Protein AF-A0A7C4CSP2-F1 (afdb_monomer)

Secondary structure (DSSP, 8-state):
-PEEEEEEETT----HHHHHHHHHHHHTSTTEEEEEEEE--HHHHHHHHHTT---HHHHT--TTSEEEEEEE-TT--HHHHHHHHHHHHHSPSSTT----S-HHHHHHH-TT--EEEE-S-HHHHHHHHHHHHHTT-EEEE--S---HHHHHHHHHHHHHTT--EE-SS--EEEETTEEEES------S--

Sequence (191 aa):
MPRVINIVKKGLYRDSVYLLHIGEELRKVSGVIDAFIAMGTRLNKDLMLREGFLTSEGEDAGENDLIVALKLGDNADIDHISRLVEELLTQPGARGLEVYEDLDLALNINRDINLALVSIPGRYAREVVMKLLERGVHVHLFSDHVPIEDEVAMKRYAYEKGLLLMGPEAGTSIIGGVAIAFANAVRRGSV

Nearest PDB structures (foldseek):
  3dmy-assembly1_A  TM=9.535E-01  e=6.211E-07  Escherichia coli K-12
  3dmy-assembly1_B  TM=9.416E-01  e=8.474E-07  Escherichia coli K-12
  4pg8-assembly1_A  TM=7.356E-01  e=1.067E-01  Staphylococcus aureus M1064
  4pg7-assembly1_A  TM=7.517E-01  e=2.114E-01  Staphylococcus aureus M1064
  6tpi-assembly1_B  TM=4.578E-01  e=7.793E-01  Escherichia coli K-12

pLDDT: mean 92.07, std 8.65, range [44.16, 98.69]

Mean predicted aligned error: 9.83 Å

Structure (mmCIF, N/CA/C/O backbone):
data_AF-A0A7C4CSP2-F1
#
_entry.id   AF-A0A7C4CSP2-F1
#
loop_
_atom_site.group_PDB
_atom_site.id
_atom_site.type_symbol
_atom_site.label_atom_id
_atom_site.label_alt_id
_atom_site.label_comp_id
_atom_site.label_asym_id
_atom_site.label_entity_id
_atom_site.label_seq_id
_atom_site.pdbx_PDB_ins_code
_atom_site.Cartn_x
_atom_site.Cartn_y
_atom_site.Cartn_z
_atom_site.occupancy
_atom_site.B_iso_or_equiv
_atom_site.auth_seq_id
_atom_site.auth_comp_id
_atom_site.auth_asym_id
_atom_site.auth_atom_id
_atom_site.pdbx_PDB_model_num
ATOM 1 N N . MET A 1 1 ? 11.591 -10.227 -32.231 1.00 64.50 1 MET A N 1
ATOM 2 C CA . MET A 1 1 ? 11.905 -10.803 -30.892 1.00 64.50 1 MET A CA 1
ATOM 3 C C . MET A 1 1 ? 11.765 -9.650 -29.925 1.00 64.50 1 MET A C 1
ATOM 5 O O . MET A 1 1 ? 12.258 -8.587 -30.278 1.00 64.50 1 MET A O 1
ATOM 9 N N . PRO A 1 2 ? 11.109 -9.815 -28.765 1.00 82.31 2 PRO A N 1
ATOM 10 C CA . PRO A 1 2 ? 10.889 -8.691 -27.864 1.00 82.31 2 PRO A CA 1
ATOM 11 C C . PRO A 1 2 ? 12.227 -8.044 -27.495 1.00 82.31 2 PRO A C 1
ATOM 13 O O . PRO A 1 2 ? 13.165 -8.731 -27.087 1.00 82.31 2 PRO A O 1
ATOM 16 N N . ARG A 1 3 ? 12.327 -6.730 -27.694 1.00 93.12 3 ARG A N 1
ATOM 17 C CA . ARG A 1 3 ? 13.524 -5.953 -27.371 1.00 93.12 3 ARG A CA 1
ATOM 18 C C . ARG A 1 3 ? 13.513 -5.644 -25.881 1.00 93.12 3 ARG A C 1
ATOM 20 O O . ARG A 1 3 ? 12.509 -5.160 -25.372 1.00 93.12 3 ARG A O 1
ATOM 27 N N . VAL A 1 4 ? 14.622 -5.893 -25.195 1.00 96.06 4 VAL A N 1
ATOM 28 C CA . VAL A 1 4 ? 14.770 -5.592 -23.766 1.00 96.06 4 VAL A CA 1
ATOM 29 C C . VAL A 1 4 ? 15.598 -4.323 -23.603 1.00 96.06 4 VAL A C 1
ATOM 31 O O . VAL A 1 4 ? 16.616 -4.170 -24.278 1.00 96.06 4 VAL A O 1
ATOM 34 N N . ILE A 1 5 ? 15.161 -3.416 -22.729 1.00 96.19 5 ILE A N 1
ATOM 35 C CA . ILE A 1 5 ? 15.929 -2.229 -22.330 1.00 96.19 5 ILE A CA 1
ATOM 36 C C . ILE A 1 5 ? 15.932 -2.082 -20.809 1.00 96.19 5 ILE A C 1
ATOM 38 O O . ILE A 1 5 ? 14.951 -2.434 -20.150 1.00 96.19 5 ILE A O 1
ATOM 42 N N . ASN A 1 6 ? 17.014 -1.551 -20.239 1.00 97.44 6 ASN A N 1
ATOM 43 C CA . ASN A 1 6 ? 17.085 -1.158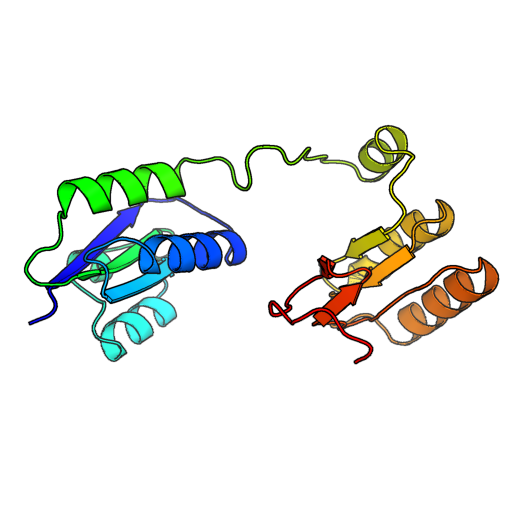 -18.830 1.00 97.44 6 ASN A CA 1
ATOM 44 C C . ASN A 1 6 ? 17.377 0.338 -18.729 1.00 97.44 6 ASN A C 1
ATOM 46 O O . ASN A 1 6 ? 18.363 0.827 -19.274 1.00 97.44 6 ASN A O 1
ATOM 50 N N . ILE A 1 7 ? 16.515 1.061 -18.018 1.00 95.81 7 ILE A N 1
ATOM 51 C CA . ILE A 1 7 ? 16.702 2.472 -17.680 1.00 95.81 7 ILE A CA 1
ATOM 52 C C . ILE A 1 7 ? 17.105 2.534 -16.208 1.00 95.81 7 ILE A C 1
ATOM 54 O O . ILE A 1 7 ? 16.335 2.137 -15.334 1.00 95.81 7 ILE A O 1
ATOM 58 N N . VAL A 1 8 ? 18.315 3.024 -15.932 1.00 95.38 8 VAL A N 1
ATOM 59 C CA . VAL A 1 8 ? 18.881 3.071 -14.576 1.00 95.38 8 VAL A CA 1
ATOM 60 C C . VAL A 1 8 ? 18.817 4.488 -14.012 1.00 95.38 8 VAL A C 1
ATOM 62 O O . VAL A 1 8 ? 19.235 5.450 -14.663 1.00 95.38 8 VAL A O 1
ATOM 65 N N . LYS A 1 9 ? 18.323 4.625 -12.777 1.00 94.00 9 LYS A N 1
ATOM 66 C CA . LYS A 1 9 ? 18.299 5.888 -12.029 1.00 94.00 9 LYS A CA 1
ATOM 67 C C . LYS A 1 9 ? 19.167 5.811 -10.796 1.00 94.00 9 LYS A C 1
ATOM 69 O O . LYS A 1 9 ? 18.874 5.081 -9.852 1.00 94.00 9 LYS A O 1
ATOM 74 N N . LYS A 1 10 ? 20.223 6.620 -10.811 1.00 92.06 10 LYS A N 1
ATOM 75 C CA . LYS A 1 10 ? 21.216 6.632 -9.747 1.00 92.06 10 LYS A CA 1
ATOM 76 C C . LYS A 1 10 ? 20.662 7.243 -8.469 1.00 92.06 10 LYS A C 1
ATOM 78 O O . LYS A 1 10 ? 20.178 8.372 -8.500 1.00 92.06 10 LYS A O 1
ATOM 83 N N . GLY A 1 11 ? 20.754 6.499 -7.366 1.00 81.12 11 GLY A N 1
ATOM 84 C CA . GLY A 1 11 ? 20.365 6.961 -6.028 1.00 81.12 11 GLY A CA 1
ATOM 85 C C . GLY A 1 11 ? 18.897 7.382 -5.869 1.00 81.12 11 GLY A C 1
ATOM 86 O O . GLY A 1 11 ? 18.569 8.070 -4.903 1.00 81.12 11 GLY A O 1
ATOM 87 N N . LEU A 1 12 ? 18.015 7.009 -6.804 1.00 81.75 12 LEU A N 1
ATOM 88 C CA . LEU A 1 12 ? 16.588 7.297 -6.703 1.00 81.75 12 LEU A CA 1
ATOM 89 C C . LEU A 1 12 ? 15.912 6.204 -5.876 1.00 81.75 12 LEU A C 1
ATOM 91 O O . LEU A 1 12 ? 15.759 5.077 -6.339 1.00 81.75 12 LEU A O 1
ATOM 95 N N . TYR A 1 13 ? 15.458 6.560 -4.678 1.00 76.50 13 TYR A N 1
ATOM 96 C CA . TYR A 1 13 ? 14.645 5.682 -3.846 1.00 76.50 13 TYR A CA 1
ATOM 97 C C . TYR A 1 13 ? 13.161 6.037 -3.967 1.00 76.50 13 TYR A C 1
ATOM 99 O O . TYR A 1 13 ? 12.772 7.203 -3.861 1.00 76.50 13 TYR A O 1
ATOM 107 N N . ARG A 1 14 ? 12.328 5.016 -4.161 1.00 76.44 14 ARG A N 1
ATOM 108 C CA . ARG A 1 14 ? 10.864 5.088 -4.111 1.00 76.44 14 ARG A CA 1
ATOM 109 C C . ARG A 1 14 ? 10.351 3.883 -3.332 1.00 76.44 14 ARG A C 1
ATOM 111 O O . ARG A 1 14 ? 10.994 2.834 -3.337 1.00 76.44 14 ARG A O 1
ATOM 118 N N . ASP A 1 15 ? 9.212 4.033 -2.662 1.00 77.00 15 ASP A N 1
ATOM 119 C CA . ASP A 1 15 ? 8.585 2.902 -1.984 1.00 77.00 15 ASP A CA 1
ATOM 120 C C . ASP A 1 15 ? 8.126 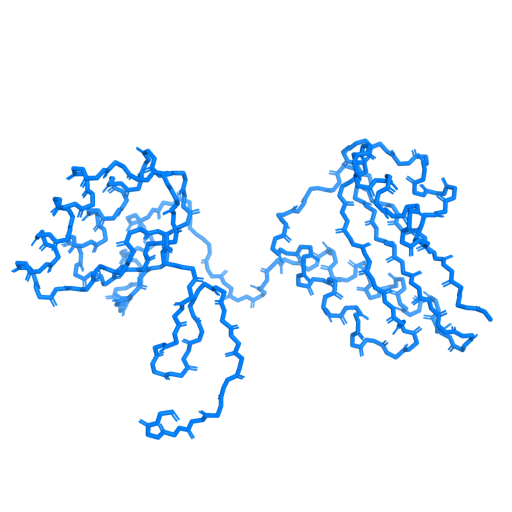1.835 -2.997 1.00 77.00 15 ASP A C 1
ATOM 122 O O . ASP A 1 15 ? 7.870 2.121 -4.171 1.00 77.00 15 ASP A O 1
ATOM 126 N N . SER A 1 16 ? 8.045 0.582 -2.552 1.00 71.75 16 SER A N 1
ATOM 127 C CA . SER A 1 16 ? 7.716 -0.550 -3.423 1.00 71.75 16 SER A CA 1
ATOM 128 C C . SER A 1 16 ? 6.303 -0.476 -4.008 1.00 71.75 16 SER A C 1
ATOM 130 O O . SER A 1 16 ? 6.090 -0.981 -5.107 1.00 71.75 16 SER A O 1
ATOM 132 N N . VAL A 1 17 ? 5.350 0.171 -3.329 1.00 73.94 17 VAL A N 1
ATOM 133 C CA . VAL A 1 17 ? 3.970 0.335 -3.817 1.00 73.94 17 VAL A CA 1
ATOM 134 C C . VAL A 1 17 ? 3.943 1.301 -4.997 1.00 73.94 17 VAL A C 1
ATOM 136 O O . VAL A 1 17 ? 3.298 1.028 -6.009 1.00 73.94 17 VAL A O 1
ATOM 139 N N . TYR A 1 18 ? 4.706 2.387 -4.913 1.00 80.19 18 TYR A N 1
ATOM 140 C CA . TYR A 1 18 ? 4.883 3.337 -5.998 1.00 80.19 18 TYR A CA 1
ATOM 141 C C . TYR A 1 18 ? 5.534 2.676 -7.214 1.00 80.19 18 TYR A C 1
ATOM 143 O O . TYR A 1 18 ? 5.061 2.846 -8.336 1.00 80.19 18 TYR A O 1
ATOM 151 N N . LEU A 1 19 ? 6.570 1.857 -7.004 1.00 86.06 19 LEU A N 1
ATOM 152 C CA . LEU A 1 19 ? 7.209 1.107 -8.091 1.00 86.06 19 LEU A CA 1
ATOM 153 C C . LEU A 1 19 ? 6.260 0.090 -8.741 1.00 86.06 19 LEU A C 1
ATOM 155 O O . LEU A 1 19 ? 6.246 -0.024 -9.967 1.00 86.06 19 LEU A O 1
ATOM 159 N N 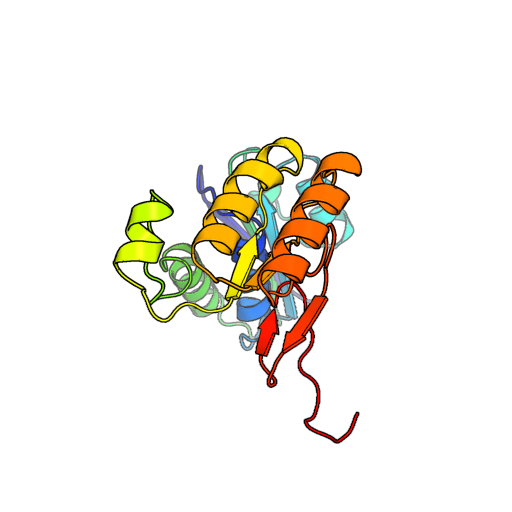. LEU A 1 20 ? 5.437 -0.606 -7.948 1.00 83.88 20 LEU A N 1
ATOM 160 C CA . LEU A 1 20 ? 4.400 -1.505 -8.467 1.00 83.88 20 LEU A CA 1
ATOM 161 C C . LEU A 1 20 ? 3.381 -0.744 -9.322 1.00 83.88 20 LEU A C 1
ATOM 163 O O . LEU A 1 20 ? 3.050 -1.197 -10.416 1.00 83.88 20 LEU A O 1
ATOM 167 N N . HIS A 1 21 ? 2.937 0.430 -8.866 1.00 84.50 21 HIS A N 1
ATOM 168 C CA . HIS A 1 21 ? 2.023 1.276 -9.630 1.00 84.50 21 HIS A CA 1
ATOM 169 C C . HIS A 1 21 ? 2.631 1.722 -10.966 1.00 84.50 21 HIS A C 1
ATOM 171 O O . HIS A 1 21 ? 1.985 1.572 -11.999 1.00 84.50 21 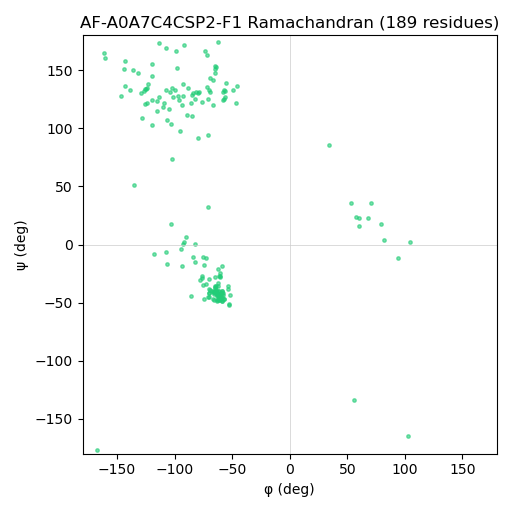HIS A O 1
ATOM 177 N N . ILE A 1 22 ? 3.886 2.190 -10.977 1.00 89.38 22 ILE A N 1
ATOM 178 C CA . ILE A 1 22 ? 4.577 2.541 -12.229 1.00 89.38 22 ILE A CA 1
ATOM 179 C C . ILE A 1 22 ? 4.655 1.327 -13.162 1.00 89.38 22 ILE A C 1
ATOM 181 O O . ILE A 1 22 ? 4.425 1.469 -14.361 1.00 89.38 22 ILE A O 1
ATOM 185 N N . GLY A 1 23 ? 4.943 0.133 -12.633 1.00 90.31 23 GLY A N 1
ATOM 186 C CA . GLY A 1 23 ? 4.970 -1.102 -13.421 1.00 90.31 23 GLY A CA 1
ATOM 187 C C . GLY A 1 23 ? 3.636 -1.387 -14.115 1.00 90.31 23 GLY A C 1
ATOM 188 O O . GLY A 1 23 ? 3.618 -1.710 -15.303 1.00 90.31 23 GLY A O 1
ATOM 189 N N . GLU A 1 24 ? 2.521 -1.201 -13.403 1.00 89.25 24 GLU A N 1
ATOM 190 C CA . GLU A 1 24 ? 1.169 -1.333 -13.960 1.00 89.25 24 GLU A CA 1
ATOM 191 C C . GLU A 1 24 ? 0.844 -0.260 -15.005 1.00 89.25 24 GLU A C 1
ATOM 193 O O . GLU A 1 24 ? 0.241 -0.573 -16.031 1.00 89.25 24 GLU A O 1
ATOM 198 N N . GLU A 1 25 ? 1.246 0.994 -14.788 1.00 90.56 25 GLU A N 1
ATOM 199 C CA . GLU A 1 25 ? 1.034 2.058 -15.776 1.00 90.56 25 GLU A CA 1
ATOM 200 C C . GLU A 1 25 ? 1.845 1.813 -17.051 1.00 90.56 25 GLU A C 1
ATOM 202 O O . GLU A 1 25 ? 1.308 1.933 -18.152 1.00 90.56 25 GLU A O 1
ATOM 207 N N . LEU A 1 26 ? 3.104 1.381 -16.930 1.00 92.75 26 LEU A N 1
ATOM 208 C CA . LEU A 1 26 ? 3.947 1.066 -18.085 1.00 92.75 26 LEU A CA 1
ATOM 209 C C . LEU A 1 26 ? 3.409 -0.120 -18.891 1.00 92.75 26 LEU A C 1
ATOM 211 O O . LEU A 1 26 ? 3.459 -0.080 -20.117 1.00 92.75 26 LEU A O 1
ATOM 215 N N . ARG A 1 27 ? 2.824 -1.135 -18.241 1.00 94.06 27 ARG A N 1
ATOM 216 C CA . ARG A 1 27 ? 2.166 -2.264 -18.928 1.00 94.06 27 ARG A CA 1
ATOM 217 C C . ARG A 1 27 ? 0.962 -1.854 -19.786 1.00 94.06 27 ARG A C 1
ATOM 219 O O . ARG A 1 27 ? 0.589 -2.593 -20.692 1.00 94.06 27 ARG A O 1
ATOM 226 N N . LYS A 1 28 ? 0.352 -0.691 -19.532 1.00 92.88 28 LYS A N 1
ATOM 227 C CA . LYS A 1 28 ? -0.770 -0.162 -20.333 1.00 92.88 28 LYS A CA 1
ATOM 228 C C . LYS A 1 28 ? -0.304 0.596 -21.580 1.00 92.88 28 LYS A C 1
ATOM 230 O O . LYS A 1 28 ? -1.129 0.947 -22.424 1.00 92.88 28 LYS A O 1
ATOM 235 N N . VAL A 1 29 ? 0.992 0.879 -21.699 1.00 93.62 29 VAL A N 1
ATOM 236 C CA . VAL A 1 29 ? 1.554 1.685 -22.786 1.00 93.62 29 VAL A CA 1
ATOM 237 C C . VAL A 1 29 ? 1.683 0.844 -24.048 1.00 93.62 29 VAL A C 1
ATOM 239 O O . VAL A 1 29 ? 2.251 -0.248 -24.043 1.00 93.62 29 VAL A O 1
ATOM 242 N N . SER A 1 30 ? 1.196 1.379 -25.168 1.00 92.81 30 SER A N 1
ATOM 243 C CA . SER A 1 30 ? 1.319 0.717 -26.468 1.00 92.81 30 SER A CA 1
ATOM 244 C C . SER A 1 30 ? 2.785 0.434 -26.806 1.00 92.81 30 SER A C 1
ATOM 246 O O . SER A 1 30 ? 3.615 1.339 -26.835 1.00 92.81 30 SER A O 1
ATOM 248 N N . GLY A 1 31 ? 3.093 -0.829 -27.104 1.00 93.25 31 GLY A N 1
ATOM 249 C CA . GLY A 1 31 ? 4.447 -1.282 -27.427 1.00 93.25 31 GLY A CA 1
ATOM 250 C C . GLY A 1 31 ? 5.232 -1.839 -26.237 1.00 93.25 31 GLY A C 1
ATOM 251 O O . GLY A 1 31 ? 6.249 -2.490 -26.472 1.00 93.25 31 GLY A O 1
ATOM 252 N N . VAL A 1 32 ? 4.755 -1.672 -24.999 1.00 96.00 32 VAL A N 1
ATOM 253 C CA . VAL A 1 32 ? 5.296 -2.372 -23.824 1.00 96.00 32 VAL A CA 1
ATOM 254 C C . VAL A 1 32 ? 4.610 -3.732 -23.700 1.00 96.00 32 VAL A C 1
ATOM 256 O O . VAL A 1 32 ? 3.391 -3.824 -23.622 1.00 96.00 32 VAL A O 1
ATOM 259 N N . ILE A 1 33 ? 5.403 -4.801 -23.718 1.00 95.56 33 ILE A N 1
ATOM 260 C CA . ILE A 1 33 ? 4.941 -6.179 -23.507 1.00 95.56 33 ILE A CA 1
ATOM 261 C C . ILE A 1 33 ? 4.909 -6.484 -22.013 1.00 95.56 33 ILE A C 1
ATOM 263 O O . ILE A 1 33 ? 3.959 -7.092 -21.533 1.00 95.56 33 ILE A O 1
ATOM 267 N N . ASP A 1 34 ? 5.956 -6.081 -21.290 1.00 95.38 34 ASP A N 1
ATOM 268 C CA . ASP A 1 34 ? 6.044 -6.275 -19.847 1.00 95.38 34 ASP A CA 1
ATOM 269 C C . ASP A 1 34 ? 7.075 -5.326 -19.212 1.00 95.38 34 ASP A C 1
ATOM 271 O O . ASP A 1 34 ? 7.963 -4.806 -19.899 1.00 95.38 34 ASP A O 1
ATOM 275 N N . ALA A 1 35 ? 6.963 -5.123 -17.900 1.00 95.31 35 ALA A N 1
ATOM 276 C CA . ALA A 1 35 ? 7.783 -4.212 -17.112 1.00 95.31 35 ALA A CA 1
ATOM 277 C C . ALA A 1 35 ? 8.177 -4.817 -15.754 1.00 95.31 35 ALA A C 1
ATOM 279 O O . ALA A 1 35 ? 7.333 -5.301 -14.998 1.00 95.31 35 ALA A O 1
ATOM 280 N N . PHE A 1 36 ? 9.458 -4.713 -15.404 1.00 95.06 36 PHE A N 1
ATOM 281 C CA . PHE A 1 36 ? 9.998 -5.078 -14.096 1.00 95.06 36 PHE A CA 1
ATOM 282 C C . PHE A 1 36 ? 10.728 -3.869 -13.515 1.00 95.06 36 PHE A C 1
ATOM 284 O O . PHE A 1 36 ? 11.671 -3.362 -14.118 1.00 95.06 36 PHE A O 1
ATOM 291 N N . ILE A 1 37 ? 10.315 -3.410 -12.333 1.00 94.75 37 ILE A N 1
ATOM 292 C CA . ILE A 1 37 ? 10.905 -2.236 -11.686 1.00 94.75 37 ILE A CA 1
ATOM 293 C C . ILE A 1 37 ? 11.359 -2.602 -10.282 1.00 94.75 37 ILE A C 1
ATOM 295 O O . ILE A 1 37 ? 10.544 -3.029 -9.465 1.00 94.75 37 ILE A O 1
ATOM 299 N N . ALA A 1 38 ? 12.649 -2.439 -9.994 1.00 93.38 38 ALA A N 1
ATOM 300 C CA . ALA A 1 38 ? 13.193 -2.712 -8.669 1.00 93.38 38 ALA A CA 1
ATOM 301 C C . ALA A 1 38 ? 14.551 -2.040 -8.440 1.00 93.38 38 ALA A C 1
ATOM 303 O O . ALA A 1 38 ? 15.224 -1.619 -9.378 1.00 93.38 38 ALA A O 1
ATOM 304 N N . MET A 1 39 ? 14.970 -1.978 -7.176 1.00 94.00 39 MET A N 1
ATOM 305 C CA . MET A 1 39 ? 16.333 -1.585 -6.804 1.00 94.00 39 MET A CA 1
ATOM 306 C C . MET A 1 39 ? 17.351 -2.609 -7.322 1.00 94.00 39 MET A C 1
ATOM 308 O O . MET A 1 39 ? 17.061 -3.808 -7.313 1.00 94.00 39 MET A O 1
ATOM 312 N N . GLY A 1 40 ? 18.555 -2.169 -7.683 1.00 94.06 40 GLY A N 1
ATOM 313 C CA . GLY A 1 40 ? 19.649 -2.976 -8.238 1.00 94.06 40 GLY A CA 1
ATOM 314 C C . GLY A 1 40 ? 20.328 -3.939 -7.258 1.00 94.06 40 GLY A C 1
ATOM 315 O O . GLY A 1 40 ? 21.524 -4.196 -7.364 1.00 94.06 40 GLY A O 1
ATOM 316 N N . THR A 1 41 ? 19.595 -4.475 -6.282 1.00 94.69 41 THR A N 1
ATOM 317 C CA . THR A 1 41 ? 20.105 -5.509 -5.373 1.00 94.69 41 THR A CA 1
ATOM 318 C C . THR A 1 41 ? 20.427 -6.790 -6.142 1.00 94.69 41 THR A C 1
ATOM 320 O O . THR A 1 41 ? 19.784 -7.09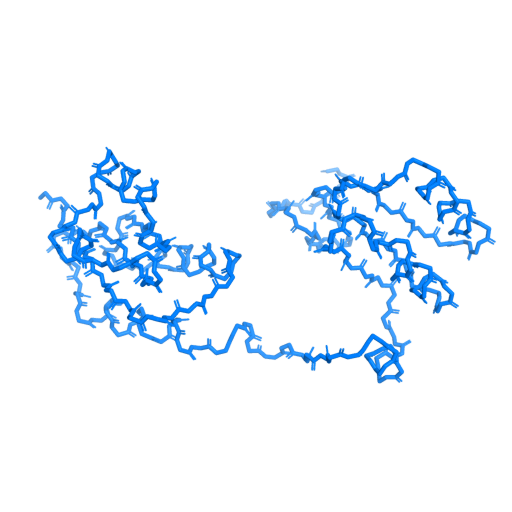7 -7.150 1.00 94.69 41 THR A O 1
ATOM 323 N N . ARG A 1 42 ? 21.372 -7.594 -5.633 1.00 95.44 42 ARG A N 1
ATOM 324 C CA . ARG A 1 42 ? 21.721 -8.891 -6.241 1.00 95.44 42 ARG A CA 1
ATOM 325 C C . ARG A 1 42 ? 20.496 -9.783 -6.468 1.00 95.44 42 ARG A C 1
ATOM 327 O O . ARG A 1 42 ? 20.347 -10.348 -7.542 1.00 95.44 42 ARG A O 1
ATOM 334 N N . LEU A 1 43 ? 19.593 -9.852 -5.486 1.00 94.94 43 LEU A N 1
ATOM 335 C CA . LEU A 1 43 ? 18.367 -10.649 -5.582 1.00 94.94 43 LEU A CA 1
ATOM 336 C C . LEU A 1 43 ? 17.484 -10.207 -6.758 1.00 94.94 43 LEU A C 1
ATOM 338 O O . LEU A 1 43 ? 16.995 -11.046 -7.509 1.00 94.94 43 LEU A O 1
ATOM 342 N N . ASN A 1 44 ? 17.291 -8.899 -6.931 1.00 95.12 44 ASN A N 1
ATOM 343 C CA . ASN A 1 44 ? 16.445 -8.375 -8.002 1.00 95.12 44 ASN A CA 1
ATOM 344 C C . ASN A 1 44 ? 17.087 -8.563 -9.378 1.00 95.12 44 ASN A C 1
ATOM 346 O O . ASN A 1 44 ? 16.385 -8.917 -10.321 1.00 95.12 44 ASN A O 1
ATOM 350 N N . LYS A 1 45 ? 18.409 -8.390 -9.493 1.00 97.31 45 LYS A N 1
ATOM 351 C CA . LYS A 1 45 ? 19.138 -8.663 -10.740 1.00 97.31 45 LYS A CA 1
ATOM 352 C C . LYS A 1 45 ? 19.056 -10.136 -11.135 1.00 97.31 45 LYS A C 1
ATOM 354 O O . LYS A 1 45 ? 18.733 -10.434 -12.281 1.00 97.31 45 LYS A O 1
ATOM 359 N N . ASP A 1 46 ? 19.234 -11.054 -10.183 1.00 97.06 46 ASP A N 1
ATOM 360 C CA . ASP A 1 46 ? 19.082 -12.494 -10.426 1.00 97.06 46 ASP A CA 1
ATOM 361 C C . ASP A 1 46 ? 17.672 -12.836 -10.942 1.00 97.06 46 ASP A C 1
ATOM 363 O O . ASP A 1 46 ? 17.519 -13.663 -11.845 1.00 97.06 46 ASP A O 1
ATOM 367 N N . LEU A 1 47 ? 16.636 -12.193 -10.390 1.00 96.00 47 LEU A N 1
ATOM 368 C CA . LEU A 1 47 ? 15.256 -12.338 -10.863 1.00 96.00 47 LEU A CA 1
ATOM 369 C C . LEU A 1 47 ? 15.076 -11.763 -12.274 1.00 96.00 47 LEU A C 1
ATOM 371 O O . LEU A 1 47 ? 14.541 -12.451 -13.140 1.00 96.00 47 LEU A O 1
ATOM 375 N N . MET A 1 48 ? 15.573 -10.552 -12.540 1.00 96.69 48 MET A N 1
ATOM 376 C CA . MET A 1 48 ? 15.518 -9.938 -13.871 1.00 96.69 48 MET A CA 1
ATOM 377 C C . MET A 1 48 ? 16.222 -10.795 -14.924 1.00 96.69 48 MET A C 1
ATOM 379 O O . MET A 1 48 ? 15.712 -10.933 -16.032 1.00 96.69 48 MET A O 1
ATOM 383 N N . LEU A 1 49 ? 17.366 -11.401 -14.598 1.00 96.75 49 LEU A N 1
ATOM 384 C CA . LEU A 1 49 ? 18.089 -12.278 -15.516 1.00 96.75 49 LEU A CA 1
ATOM 385 C C . LEU A 1 49 ? 17.259 -13.515 -15.878 1.00 96.75 49 LEU A C 1
ATOM 387 O O . LEU A 1 49 ? 17.107 -13.828 -17.059 1.00 96.75 49 LEU A O 1
ATOM 391 N N . ARG A 1 50 ? 16.692 -14.194 -14.872 1.00 96.12 50 ARG A N 1
ATOM 392 C CA . ARG A 1 50 ? 15.856 -15.396 -15.063 1.00 96.12 50 ARG A CA 1
ATOM 393 C C . ARG A 1 50 ? 14.615 -15.106 -15.896 1.00 96.12 50 ARG A C 1
ATOM 395 O O . ARG A 1 50 ? 14.263 -15.899 -16.763 1.00 96.12 50 ARG A O 1
ATOM 402 N N . GLU A 1 51 ? 14.001 -13.954 -15.659 1.00 95.19 51 GLU A N 1
ATOM 403 C CA . GLU A 1 51 ? 12.811 -13.509 -16.376 1.00 95.19 51 GLU A CA 1
ATOM 404 C C . GLU A 1 51 ? 13.142 -12.857 -17.732 1.00 95.19 51 GLU A C 1
ATOM 406 O O . GLU A 1 51 ? 12.235 -12.448 -18.453 1.00 95.19 51 GLU A O 1
ATOM 411 N N . GLY A 1 52 ? 14.416 -12.756 -18.130 1.00 95.69 52 GLY A N 1
ATOM 412 C CA . GLY A 1 52 ? 14.822 -12.202 -19.427 1.00 95.69 52 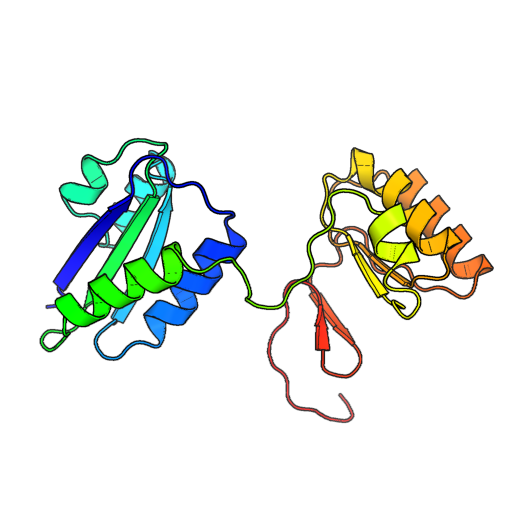GLY A CA 1
ATOM 413 C C . GLY A 1 52 ? 14.614 -10.689 -19.551 1.00 95.69 52 GLY A C 1
ATOM 414 O O . GLY A 1 52 ? 14.228 -10.201 -20.611 1.00 95.69 52 GLY A O 1
ATOM 415 N N . PHE A 1 53 ? 14.820 -9.960 -18.458 1.00 96.81 53 PHE A N 1
ATOM 416 C CA . PHE A 1 53 ? 14.736 -8.502 -18.364 1.00 96.81 53 PHE A CA 1
ATOM 417 C C . PHE A 1 53 ? 16.092 -7.814 -18.237 1.00 96.81 53 PHE A C 1
ATOM 419 O O . PHE A 1 53 ? 16.155 -6.608 -18.441 1.00 96.81 53 PHE A O 1
ATOM 426 N N . LEU A 1 54 ? 17.158 -8.529 -17.879 1.00 97.19 54 LEU A N 1
ATOM 427 C CA . LEU A 1 54 ? 18.434 -7.901 -17.546 1.00 97.19 54 LEU A CA 1
ATOM 428 C C . LEU A 1 54 ? 19.286 -7.626 -18.792 1.00 97.19 54 LEU A C 1
ATOM 430 O O . LEU A 1 54 ? 19.528 -8.526 -19.598 1.00 97.19 54 LEU A O 1
ATOM 434 N N . THR A 1 55 ? 19.759 -6.389 -18.928 1.00 96.94 55 THR A N 1
ATOM 435 C CA . THR A 1 55 ? 20.773 -5.974 -19.909 1.00 96.94 55 THR A CA 1
ATOM 436 C C . THR A 1 55 ? 22.062 -5.563 -19.192 1.00 96.94 55 THR A C 1
ATOM 438 O O . THR A 1 55 ? 22.100 -5.488 -17.963 1.00 96.94 55 THR A O 1
ATOM 441 N N . SER A 1 56 ? 23.128 -5.279 -19.947 1.00 95.81 56 SER A N 1
ATOM 442 C CA . SER A 1 56 ? 24.402 -4.789 -19.395 1.00 95.81 56 SER A CA 1
ATOM 443 C C . SER A 1 56 ? 24.230 -3.549 -18.515 1.00 95.81 56 SER A C 1
ATOM 445 O O . SER A 1 56 ? 24.843 -3.448 -17.461 1.00 95.81 56 SER A O 1
ATOM 447 N N . GLU A 1 57 ? 23.341 -2.635 -18.901 1.00 94.88 57 GLU A N 1
ATOM 448 C CA . GLU A 1 57 ? 23.058 -1.413 -18.150 1.00 94.88 57 GLU A CA 1
ATOM 449 C C . GLU A 1 57 ? 22.477 -1.717 -16.762 1.00 94.88 57 GLU A C 1
ATOM 451 O O . GLU A 1 57 ? 22.855 -1.072 -15.786 1.00 94.88 57 GLU A O 1
ATOM 456 N N . GLY A 1 58 ? 21.576 -2.701 -16.655 1.00 95.50 58 GLY A N 1
ATOM 457 C CA . GLY A 1 58 ? 21.029 -3.139 -15.369 1.00 95.50 58 GLY A CA 1
ATOM 458 C C . GLY A 1 58 ? 22.039 -3.922 -14.529 1.00 95.50 58 GLY A C 1
ATOM 459 O O . GLY A 1 58 ? 22.056 -3.778 -13.306 1.00 95.50 58 GLY A O 1
ATOM 460 N N . GLU A 1 59 ? 22.912 -4.704 -15.166 1.00 96.50 59 GLU A N 1
ATOM 461 C CA . GLU A 1 59 ? 23.999 -5.418 -14.485 1.00 96.50 59 GLU A CA 1
ATOM 462 C C . GLU A 1 59 ? 24.984 -4.441 -13.820 1.00 96.50 59 GLU A C 1
ATOM 464 O O . GLU A 1 59 ? 25.366 -4.645 -12.666 1.00 96.50 59 GLU A O 1
ATOM 469 N N . ASP A 1 60 ? 25.298 -3.326 -14.484 1.00 96.44 60 ASP A N 1
ATOM 470 C CA . ASP A 1 60 ? 26.212 -2.285 -13.989 1.00 96.44 60 ASP A CA 1
ATOM 471 C C . ASP A 1 60 ? 25.605 -1.378 -12.895 1.00 96.44 60 ASP A C 1
ATOM 473 O O . ASP A 1 60 ? 26.318 -0.591 -12.262 1.00 96.44 60 ASP A O 1
ATOM 477 N N . ALA A 1 61 ? 24.293 -1.457 -12.652 1.00 96.12 61 ALA A N 1
ATOM 478 C CA . ALA A 1 61 ? 23.606 -0.627 -11.662 1.00 96.12 61 ALA A CA 1
ATOM 479 C C . ALA A 1 61 ? 24.044 -0.959 -10.221 1.00 96.12 61 ALA A C 1
ATOM 481 O O . ALA A 1 61 ? 24.225 -2.120 -9.862 1.00 96.12 61 ALA A O 1
ATOM 482 N N . GLY A 1 62 ? 24.191 0.039 -9.350 1.00 94.44 62 GLY A N 1
ATOM 483 C CA . GLY A 1 62 ? 24.470 -0.195 -7.929 1.00 94.44 62 GLY A CA 1
ATOM 484 C C . GLY A 1 62 ? 23.250 -0.711 -7.156 1.00 94.44 62 GLY A C 1
ATOM 485 O O . GLY A 1 62 ? 22.115 -0.598 -7.610 1.00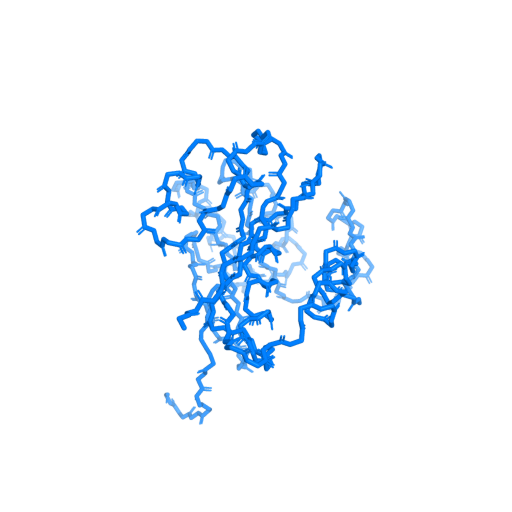 94.44 62 GLY A O 1
ATOM 486 N N . GLU A 1 63 ? 23.455 -1.209 -5.933 1.00 93.56 63 GLU A N 1
ATOM 487 C CA . GLU A 1 63 ? 22.349 -1.688 -5.076 1.00 93.56 63 GLU A CA 1
ATOM 488 C C . GLU A 1 63 ? 21.323 -0.592 -4.734 1.00 93.56 63 GLU A C 1
ATOM 490 O O . GLU A 1 63 ? 20.145 -0.885 -4.530 1.00 93.56 63 GLU A O 1
ATOM 495 N N . ASN A 1 64 ? 21.766 0.669 -4.719 1.00 90.38 64 ASN A N 1
ATOM 496 C CA . ASN A 1 64 ? 20.939 1.851 -4.460 1.00 90.38 64 ASN A CA 1
ATOM 497 C C . ASN A 1 64 ? 20.356 2.484 -5.734 1.00 90.38 64 ASN A C 1
ATOM 499 O O . ASN A 1 64 ? 19.699 3.522 -5.649 1.00 90.38 64 ASN A O 1
ATOM 503 N N . ASP A 1 65 ? 20.614 1.904 -6.904 1.00 94.06 65 ASP A N 1
ATOM 504 C CA . ASP A 1 65 ? 20.102 2.420 -8.167 1.00 94.06 65 ASP A CA 1
ATOM 505 C C . ASP A 1 65 ? 18.775 1.733 -8.501 1.00 94.06 65 ASP A C 1
ATOM 507 O O . ASP A 1 65 ? 18.617 0.525 -8.323 1.00 94.06 65 ASP A O 1
ATOM 511 N N . LEU A 1 66 ? 17.808 2.500 -8.992 1.00 94.50 66 LEU A N 1
ATOM 512 C CA . LEU A 1 66 ? 16.543 1.958 -9.470 1.00 94.50 66 LEU A CA 1
ATOM 513 C C . LEU A 1 66 ? 16.706 1.493 -10.919 1.00 94.50 66 LEU A C 1
ATOM 515 O O . LEU A 1 66 ? 17.172 2.259 -11.763 1.00 94.50 66 LEU A O 1
ATOM 519 N N . ILE A 1 67 ? 16.280 0.269 -11.218 1.00 96.38 67 ILE A N 1
ATOM 520 C CA . ILE A 1 67 ? 16.269 -0.300 -12.566 1.00 96.38 67 ILE A CA 1
ATOM 521 C C . ILE A 1 67 ? 14.815 -0.407 -13.032 1.00 96.38 67 ILE A C 1
ATOM 523 O O . ILE A 1 67 ? 14.002 -1.086 -12.403 1.00 96.38 67 ILE A O 1
ATOM 527 N N . VAL A 1 68 ? 14.500 0.241 -14.154 1.00 96.50 68 VAL A N 1
ATOM 528 C CA . VAL A 1 68 ? 13.252 0.052 -14.906 1.00 96.50 68 VAL A CA 1
ATOM 529 C C . VAL A 1 68 ? 13.576 -0.801 -16.130 1.00 96.50 68 VAL A C 1
ATOM 531 O O . VAL A 1 68 ? 14.176 -0.318 -17.091 1.00 96.50 68 VAL A O 1
ATOM 534 N N . ALA A 1 69 ? 13.209 -2.077 -16.086 1.00 97.00 69 ALA A N 1
ATOM 535 C CA . ALA A 1 69 ? 13.434 -3.030 -17.162 1.00 97.00 69 ALA A CA 1
ATOM 536 C C . ALA A 1 69 ? 12.153 -3.248 -17.973 1.00 97.00 69 ALA A C 1
ATOM 538 O O . ALA A 1 69 ? 11.107 -3.577 -17.414 1.00 97.00 69 ALA A O 1
ATOM 539 N N . LEU A 1 70 ? 12.231 -3.085 -19.294 1.00 97.19 70 LEU A N 1
ATOM 540 C CA . LEU A 1 70 ? 11.077 -3.160 -20.193 1.00 97.19 70 LEU A CA 1
ATOM 541 C C . LEU A 1 70 ? 11.319 -4.166 -21.312 1.00 97.19 70 LEU A C 1
ATOM 543 O O . LEU A 1 70 ? 12.360 -4.132 -21.968 1.00 97.19 70 LEU A O 1
ATOM 547 N N . LYS A 1 71 ? 10.320 -5.016 -21.562 1.00 96.94 71 LYS A N 1
ATOM 548 C CA . LYS A 1 71 ? 10.202 -5.820 -22.782 1.00 96.94 71 LYS A CA 1
ATOM 549 C C . LYS A 1 71 ? 9.294 -5.087 -23.747 1.00 96.94 71 LYS A C 1
ATOM 551 O O . LYS A 1 71 ? 8.154 -4.780 -23.411 1.00 96.94 71 LYS A O 1
ATOM 556 N N . LEU A 1 72 ? 9.786 -4.834 -24.947 1.00 96.56 72 LEU A N 1
ATOM 557 C CA . LEU A 1 72 ? 9.122 -4.018 -25.950 1.00 96.56 72 LEU A CA 1
ATOM 558 C C . LEU A 1 72 ? 8.844 -4.822 -27.220 1.00 96.56 72 LEU A C 1
ATOM 560 O O . LEU A 1 72 ? 9.633 -5.684 -27.613 1.00 96.56 72 LEU A O 1
ATOM 564 N N . GLY A 1 73 ? 7.722 -4.526 -27.870 1.00 94.75 73 GLY A N 1
ATOM 565 C CA . GLY A 1 73 ? 7.416 -5.031 -29.207 1.00 94.75 73 GLY A CA 1
ATOM 566 C C . GLY A 1 73 ? 8.273 -4.365 -30.286 1.00 94.75 73 GLY A C 1
ATOM 567 O O . GLY A 1 73 ? 8.834 -3.291 -30.076 1.00 94.75 73 GLY A O 1
ATOM 568 N N . ASP A 1 74 ? 8.339 -4.979 -31.469 1.00 88.19 74 ASP A N 1
ATOM 569 C CA . ASP A 1 74 ? 9.219 -4.532 -32.563 1.00 88.19 74 ASP A CA 1
ATOM 570 C C . ASP A 1 74 ? 8.907 -3.093 -33.055 1.00 88.19 74 ASP A C 1
ATOM 572 O O . ASP A 1 74 ? 9.797 -2.408 -33.547 1.00 88.19 74 ASP A O 1
ATOM 576 N N . ASN A 1 75 ? 7.670 -2.609 -32.867 1.00 86.62 75 ASN A N 1
ATOM 577 C CA . ASN A 1 75 ? 7.212 -1.266 -33.263 1.00 86.62 75 ASN A CA 1
ATOM 578 C C . ASN A 1 75 ? 7.110 -0.270 -32.089 1.00 86.62 75 ASN A C 1
ATOM 580 O O . ASN A 1 75 ? 6.384 0.720 -32.184 1.00 86.62 75 ASN A O 1
ATOM 584 N N . ALA A 1 76 ? 7.749 -0.551 -30.952 1.00 91.50 76 ALA A N 1
ATOM 585 C CA . ALA A 1 76 ? 7.673 0.323 -29.786 1.00 91.50 76 ALA A CA 1
ATOM 586 C C . ALA A 1 76 ? 8.422 1.649 -30.013 1.00 91.50 76 ALA A C 1
ATOM 588 O O . ALA A 1 76 ? 9.580 1.657 -30.434 1.00 91.50 76 ALA A O 1
ATOM 589 N N . ASP A 1 77 ? 7.780 2.767 -29.670 1.00 94.06 77 ASP A N 1
ATOM 590 C CA . ASP A 1 77 ? 8.423 4.083 -29.633 1.00 94.06 77 ASP A CA 1
ATOM 591 C C . ASP A 1 77 ? 9.221 4.225 -28.329 1.00 94.06 77 ASP A C 1
ATOM 593 O O . ASP A 1 77 ? 8.701 4.612 -27.280 1.00 94.06 77 ASP A O 1
ATOM 597 N N . ILE A 1 78 ? 10.500 3.859 -28.394 1.00 92.81 78 ILE A N 1
ATOM 598 C CA . ILE A 1 78 ? 11.405 3.844 -27.239 1.00 92.81 78 ILE A CA 1
ATOM 599 C C . ILE A 1 78 ? 11.596 5.243 -26.659 1.00 92.81 78 ILE A C 1
ATOM 601 O O . ILE A 1 78 ? 11.690 5.381 -25.439 1.00 92.81 78 ILE A O 1
ATOM 605 N N . ASP A 1 79 ? 11.628 6.277 -27.498 1.00 92.69 79 ASP A N 1
ATOM 606 C CA . ASP A 1 79 ? 11.838 7.648 -27.042 1.00 92.69 79 ASP A CA 1
ATOM 607 C C . ASP A 1 79 ? 10.608 8.152 -26.282 1.00 92.69 79 ASP A C 1
ATOM 609 O O . ASP A 1 79 ? 10.739 8.791 -25.235 1.00 92.69 79 ASP A O 1
ATOM 613 N N . HIS A 1 80 ? 9.405 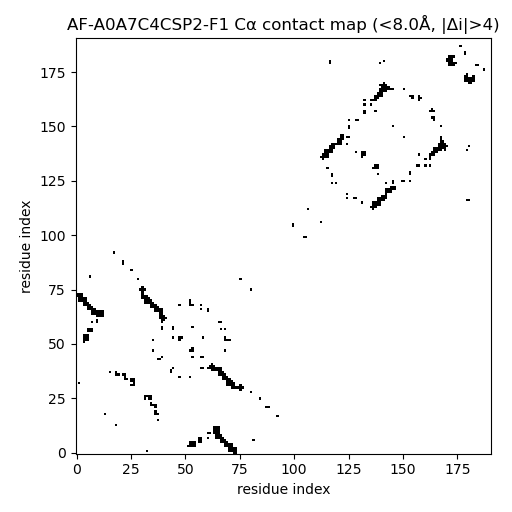7.842 -26.775 1.00 93.31 80 HIS A N 1
ATOM 614 C CA . HIS A 1 80 ? 8.164 8.131 -26.059 1.00 93.31 80 HIS A CA 1
ATOM 615 C C . HIS A 1 80 ? 8.078 7.372 -24.733 1.00 93.31 80 HIS A C 1
ATOM 617 O O . HIS A 1 80 ? 7.813 7.988 -23.701 1.00 93.31 80 HIS A O 1
ATOM 623 N N . ILE A 1 81 ? 8.361 6.067 -24.741 1.00 94.50 81 ILE A N 1
ATOM 624 C CA . ILE A 1 81 ? 8.328 5.231 -23.535 1.00 94.50 81 ILE A CA 1
ATOM 625 C C . ILE A 1 81 ? 9.355 5.716 -22.507 1.00 94.50 81 ILE A C 1
ATOM 627 O O . ILE A 1 81 ? 9.030 5.835 -21.330 1.00 94.50 81 ILE A O 1
ATOM 631 N N . SER A 1 82 ? 10.571 6.060 -22.937 1.00 92.94 82 SER A N 1
ATOM 632 C CA . SER A 1 82 ? 11.614 6.572 -22.040 1.00 92.94 82 SER A CA 1
ATOM 633 C C . SER A 1 82 ? 11.197 7.894 -21.399 1.00 92.94 82 SER A C 1
ATOM 635 O O . SER A 1 82 ? 11.340 8.049 -20.190 1.00 92.94 82 SER A O 1
ATOM 637 N N . ARG A 1 83 ? 10.602 8.823 -22.166 1.00 92.75 83 ARG A N 1
ATOM 638 C CA . ARG A 1 83 ? 10.044 10.067 -21.602 1.00 92.75 83 ARG A CA 1
ATOM 639 C C . ARG A 1 83 ? 8.940 9.792 -20.585 1.00 92.75 83 ARG A C 1
ATOM 641 O O . ARG A 1 83 ? 8.943 10.398 -19.520 1.00 92.75 83 ARG A O 1
ATOM 648 N N . LEU A 1 84 ? 8.040 8.856 -20.879 1.00 92.19 84 LEU A N 1
ATOM 649 C CA . LEU A 1 84 ? 6.968 8.490 -19.958 1.00 92.19 84 LEU A CA 1
ATOM 650 C C . LEU A 1 84 ? 7.510 7.863 -18.664 1.00 92.19 84 LEU A C 1
ATOM 652 O O . LEU A 1 84 ? 7.003 8.159 -17.586 1.00 92.19 84 LEU A O 1
ATOM 656 N N . VAL A 1 85 ? 8.568 7.051 -18.747 1.00 92.62 85 VAL A N 1
ATOM 657 C CA . VAL A 1 85 ? 9.276 6.539 -17.563 1.00 92.62 85 VAL A CA 1
ATOM 658 C C . VAL A 1 85 ? 9.823 7.694 -16.721 1.00 92.62 85 VAL A C 1
ATOM 660 O O . VAL A 1 85 ? 9.603 7.704 -15.510 1.00 92.62 85 VAL A O 1
ATOM 663 N N . GLU A 1 86 ? 10.475 8.693 -17.328 1.00 90.75 86 GLU A N 1
ATOM 664 C CA . GLU A 1 86 ? 10.933 9.885 -16.593 1.00 90.75 86 GLU A CA 1
ATOM 665 C C . GLU A 1 86 ? 9.774 10.619 -15.916 1.00 90.75 86 GLU A C 1
ATOM 667 O O . GLU A 1 86 ? 9.867 10.986 -14.743 1.00 90.75 86 GLU A O 1
ATOM 672 N N . GLU A 1 87 ? 8.668 10.820 -16.631 1.00 89.38 87 GLU A N 1
ATOM 673 C CA . GLU A 1 87 ? 7.486 11.495 -16.101 1.00 89.38 87 GLU A CA 1
ATOM 674 C C . GLU A 1 87 ? 6.900 10.731 -14.911 1.00 89.38 87 GLU A C 1
ATOM 676 O O . GLU A 1 87 ? 6.676 11.325 -13.859 1.00 89.38 87 GLU A O 1
ATOM 681 N N . LEU A 1 88 ? 6.715 9.415 -15.023 1.00 87.56 88 LEU A N 1
ATOM 682 C CA . LEU A 1 88 ? 6.188 8.583 -13.938 1.00 87.56 88 LEU A CA 1
ATOM 683 C C . LEU A 1 88 ? 7.127 8.554 -12.723 1.00 87.56 88 LEU A C 1
ATOM 685 O O . LEU A 1 88 ? 6.670 8.555 -11.583 1.00 87.56 88 LEU A O 1
ATOM 689 N N . LEU A 1 89 ? 8.443 8.579 -12.931 1.00 85.94 89 LEU A N 1
ATOM 690 C CA . LEU A 1 89 ? 9.414 8.581 -11.832 1.00 85.94 89 LEU A CA 1
ATOM 691 C C . LEU A 1 89 ? 9.550 9.941 -11.134 1.00 85.94 89 LEU A C 1
ATOM 693 O O . LEU A 1 89 ? 9.892 9.990 -9.946 1.00 85.94 89 LEU A O 1
ATOM 697 N N . THR A 1 90 ? 9.308 11.035 -11.858 1.00 80.12 90 THR A N 1
ATOM 698 C CA . THR A 1 90 ? 9.418 12.416 -11.353 1.00 80.12 90 THR A CA 1
ATOM 699 C C . THR A 1 90 ? 8.099 12.976 -10.841 1.00 80.12 90 THR A C 1
ATOM 701 O O . THR A 1 90 ? 8.112 13.926 -10.055 1.00 80.12 90 THR A O 1
ATOM 704 N N . GLN A 1 91 ? 6.966 12.384 -11.222 1.00 70.12 91 GLN A N 1
ATOM 705 C CA . GLN A 1 91 ? 5.686 12.733 -10.631 1.00 70.12 91 GLN A CA 1
ATOM 706 C C . GLN A 1 91 ? 5.739 12.509 -9.108 1.00 70.12 91 GLN A C 1
ATOM 708 O O . GLN A 1 91 ? 6.213 11.470 -8.641 1.00 70.12 91 GLN A O 1
ATOM 713 N N . PRO A 1 92 ? 5.297 13.491 -8.302 1.00 56.53 92 PRO A N 1
ATOM 714 C CA . PRO A 1 92 ? 4.992 13.238 -6.904 1.00 56.53 92 PRO A CA 1
ATOM 715 C C . PRO A 1 92 ? 3.956 12.116 -6.859 1.00 56.53 92 PRO A C 1
ATOM 717 O O . PRO A 1 92 ? 2.977 12.174 -7.610 1.00 56.53 92 PRO A O 1
ATOM 720 N N . GLY A 1 93 ? 4.179 11.100 -6.020 1.00 56.16 93 GLY A N 1
ATOM 721 C CA . GLY A 1 93 ? 3.209 10.024 -5.839 1.00 56.16 93 GLY A CA 1
ATOM 722 C C . GLY A 1 93 ? 1.817 10.597 -5.591 1.00 56.16 93 GLY A C 1
ATOM 723 O O . GLY A 1 93 ? 1.692 11.567 -4.853 1.00 56.16 93 GLY A O 1
ATOM 724 N N . ALA A 1 94 ? 0.818 10.052 -6.295 1.00 53.66 94 ALA A N 1
ATOM 725 C CA . ALA A 1 94 ? -0.583 10.478 -6.296 1.00 53.66 94 ALA A CA 1
ATOM 726 C C . ALA A 1 94 ? -0.781 12.003 -6.124 1.00 53.66 94 ALA A C 1
ATOM 728 O O . ALA A 1 94 ? -1.020 12.509 -5.026 1.00 53.66 94 ALA A O 1
ATOM 729 N N . ARG A 1 95 ? -0.718 12.751 -7.237 1.00 44.16 95 ARG A N 1
ATOM 730 C CA . ARG A 1 95 ? -1.126 14.167 -7.271 1.00 44.16 95 ARG A CA 1
ATOM 731 C C . ARG A 1 95 ? -2.481 14.341 -6.570 1.00 44.16 95 ARG A C 1
ATOM 733 O O . ARG A 1 95 ? -3.467 13.747 -6.996 1.00 44.16 95 ARG A O 1
ATOM 740 N N . GLY A 1 96 ? -2.514 15.183 -5.536 1.00 56.84 96 GLY A N 1
ATOM 741 C CA . GLY A 1 96 ? -3.730 15.522 -4.788 1.00 56.84 96 GLY A CA 1
ATOM 742 C C . GLY A 1 96 ? -3.868 14.867 -3.411 1.00 56.84 96 GLY A C 1
ATOM 743 O O . GLY A 1 96 ? -4.876 15.109 -2.758 1.00 56.84 96 GLY A O 1
ATOM 744 N N . LEU A 1 97 ? -2.890 14.077 -2.952 1.00 69.06 97 LEU A N 1
ATOM 745 C CA . LEU A 1 97 ? -2.854 13.639 -1.555 1.00 69.06 97 LEU A CA 1
ATOM 746 C C . LEU A 1 97 ? -2.242 14.721 -0.660 1.00 69.06 97 LEU A C 1
ATOM 748 O O . LEU A 1 97 ? -1.116 15.167 -0.885 1.00 69.06 97 LEU A O 1
ATOM 752 N N . GLU A 1 98 ? -2.979 15.117 0.373 1.00 81.81 98 GLU A N 1
ATOM 753 C CA . GLU A 1 98 ? -2.437 15.912 1.470 1.00 81.81 98 GLU A CA 1
ATOM 754 C C . GLU A 1 98 ? -1.603 15.001 2.375 1.00 81.81 98 GLU A C 1
ATOM 756 O O . GLU A 1 98 ? -2.082 13.981 2.874 1.00 81.81 98 GLU A O 1
ATOM 761 N N . VAL A 1 99 ? -0.330 15.353 2.552 1.00 86.19 99 VAL A N 1
ATOM 762 C CA . VAL A 1 99 ? 0.612 14.602 3.385 1.00 86.19 99 VAL A CA 1
ATOM 763 C C . VAL A 1 99 ? 0.872 15.390 4.657 1.00 86.19 99 VAL A C 1
ATOM 765 O O . VAL A 1 99 ? 1.165 16.584 4.609 1.00 86.19 99 VAL A O 1
ATOM 768 N N . TYR A 1 100 ? 0.804 14.698 5.789 1.00 88.62 100 TYR A N 1
ATOM 769 C CA . TYR A 1 100 ? 1.067 15.260 7.105 1.00 88.62 100 TYR A CA 1
ATOM 770 C C . TYR A 1 100 ? 2.179 14.469 7.788 1.00 88.62 100 TYR A C 1
ATOM 772 O O . TYR A 1 100 ? 2.195 13.241 7.737 1.00 88.62 100 TYR A O 1
ATOM 780 N N . GLU A 1 101 ? 3.090 15.178 8.451 1.00 89.44 101 GLU A N 1
ATOM 781 C CA . GLU A 1 101 ? 4.141 14.564 9.276 1.00 89.44 101 GLU A CA 1
ATOM 782 C C . GLU A 1 101 ? 3.642 14.203 10.685 1.00 89.44 101 GLU A C 1
ATOM 784 O O . GLU A 1 101 ? 4.282 13.427 11.390 1.00 89.44 101 GLU A O 1
ATOM 789 N N . ASP A 1 102 ? 2.486 14.742 11.084 1.00 91.56 102 ASP A N 1
ATOM 790 C CA . ASP A 1 102 ? 1.883 14.553 12.400 1.00 91.56 102 ASP A CA 1
ATOM 791 C C . ASP A 1 102 ? 0.413 14.121 12.284 1.00 91.56 102 ASP A C 1
ATOM 793 O O . ASP A 1 102 ? -0.388 14.732 11.568 1.00 91.56 102 ASP A O 1
ATOM 797 N N . LEU A 1 103 ? 0.058 13.054 13.005 1.00 93.62 103 LEU A N 1
ATOM 798 C CA . LEU A 1 103 ? -1.283 12.470 12.968 1.00 93.62 103 LEU A CA 1
ATOM 799 C C . LEU A 1 103 ? -2.327 13.388 13.611 1.00 93.62 103 LEU A C 1
ATOM 801 O O . LEU A 1 103 ? -3.443 13.497 13.103 1.00 93.62 103 LEU A O 1
ATOM 805 N N . ASP A 1 104 ? -1.982 14.052 14.715 1.00 93.56 104 ASP A N 1
ATOM 806 C CA . ASP A 1 104 ? -2.914 14.939 15.409 1.00 93.56 104 ASP A CA 1
ATOM 807 C C . ASP A 1 104 ? -3.257 16.151 14.534 1.00 93.56 104 ASP A C 1
ATOM 809 O O . ASP A 1 104 ? -4.426 16.534 14.432 1.00 93.56 104 ASP A O 1
ATOM 813 N N . LEU A 1 105 ? -2.269 16.715 13.835 1.00 94.81 105 LEU A N 1
ATOM 814 C CA . LEU A 1 105 ? -2.470 17.755 12.831 1.00 94.81 105 LEU A CA 1
ATOM 815 C C . LEU A 1 105 ? -3.400 17.280 11.707 1.00 94.81 105 LEU A C 1
ATOM 817 O O . LEU A 1 105 ? -4.370 17.978 11.398 1.00 94.81 105 LEU A O 1
ATOM 821 N N . ALA A 1 106 ? -3.151 16.091 11.147 1.00 93.94 106 ALA A N 1
ATOM 822 C CA . ALA A 1 106 ? -3.972 15.519 10.080 1.00 93.94 106 ALA A CA 1
ATOM 823 C C . ALA A 1 106 ? -5.447 15.382 10.496 1.00 93.94 106 ALA A C 1
ATOM 825 O O . ALA A 1 106 ? -6.337 15.819 9.764 1.00 93.94 106 ALA A O 1
ATOM 826 N N . LEU A 1 107 ? -5.703 14.841 11.693 1.00 93.06 107 LEU A N 1
ATOM 827 C CA . LEU A 1 107 ? -7.052 14.647 12.243 1.00 93.06 107 LEU A CA 1
ATOM 828 C C . LEU A 1 107 ? -7.737 15.965 12.632 1.00 93.06 107 LEU A C 1
ATOM 830 O O . LEU A 1 107 ? -8.962 16.071 12.596 1.00 93.06 107 LEU A O 1
ATOM 834 N N . ASN A 1 108 ? -6.969 16.983 13.025 1.00 93.81 108 ASN A N 1
ATOM 835 C CA . ASN A 1 108 ? -7.523 18.289 13.383 1.00 93.81 108 ASN A CA 1
ATOM 836 C C . ASN A 1 108 ? -7.946 19.106 12.154 1.00 93.81 108 ASN A C 1
ATOM 838 O O . ASN A 1 108 ? -8.928 19.855 12.247 1.00 93.81 108 ASN A O 1
ATOM 842 N N . ILE A 1 109 ? -7.210 18.971 11.045 1.00 94.19 109 ILE A N 1
ATOM 843 C CA . ILE A 1 109 ? -7.530 19.589 9.753 1.00 94.19 109 ILE A CA 1
ATOM 844 C C . ILE A 1 109 ? -8.696 18.847 9.089 1.00 94.19 109 ILE A C 1
ATOM 846 O O . ILE A 1 109 ? -9.674 19.480 8.695 1.00 94.19 109 ILE A O 1
ATOM 850 N N . ASN A 1 110 ? -8.645 17.514 9.055 1.00 92.25 110 ASN A N 1
ATOM 851 C CA . ASN A 1 110 ? -9.616 16.666 8.361 1.00 92.25 110 ASN A CA 1
ATOM 852 C C . ASN A 1 110 ? -10.606 16.026 9.343 1.00 92.25 110 ASN A C 1
ATOM 854 O O . ASN A 1 110 ? -10.527 14.842 9.675 1.00 92.25 110 ASN A O 1
ATOM 858 N N . ARG A 1 111 ? -11.536 16.839 9.853 1.00 90.81 111 ARG A N 1
ATOM 859 C CA . ARG A 1 111 ? -12.459 16.436 10.933 1.00 90.81 111 ARG A CA 1
ATOM 860 C C . ARG A 1 111 ? -13.561 15.463 10.509 1.00 90.81 111 ARG A C 1
ATOM 862 O O . ARG A 1 111 ? -14.277 14.957 11.367 1.00 90.81 111 ARG A O 1
ATOM 869 N N . ASP A 1 112 ? -13.740 15.262 9.213 1.00 92.94 112 ASP A N 1
ATOM 870 C CA . ASP A 1 112 ? -14.749 14.396 8.606 1.00 92.94 112 ASP A CA 1
ATOM 871 C C . ASP A 1 112 ? -14.232 12.980 8.302 1.00 92.94 112 ASP A C 1
ATOM 873 O O . ASP A 1 112 ? -15.019 12.117 7.905 1.00 92.94 112 ASP A O 1
ATOM 877 N N . ILE A 1 113 ? -12.940 12.709 8.533 1.00 94.00 113 ILE A N 1
ATOM 878 C CA . ILE A 1 113 ? -12.372 11.362 8.418 1.00 94.00 113 ILE A CA 1
ATOM 879 C C . ILE A 1 113 ? -13.119 10.410 9.355 1.00 94.00 113 ILE A C 1
ATOM 881 O O . ILE A 1 113 ? -13.175 10.612 10.566 1.00 94.00 113 ILE A O 1
ATOM 885 N N . ASN A 1 114 ? -13.644 9.325 8.788 1.00 94.19 114 ASN A N 1
ATOM 886 C CA . ASN A 1 114 ? -14.356 8.284 9.528 1.00 94.19 114 ASN A CA 1
ATOM 887 C C . ASN A 1 114 ? -13.677 6.908 9.454 1.00 94.19 114 ASN A C 1
ATOM 889 O O . ASN A 1 114 ? -14.070 6.008 10.187 1.00 94.19 114 ASN A O 1
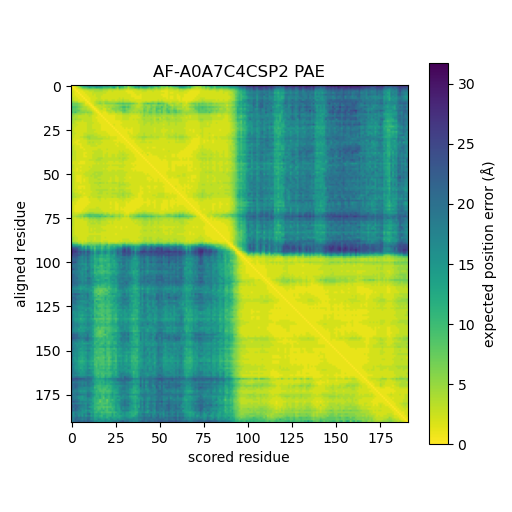ATOM 893 N N . LEU A 1 115 ? -12.648 6.733 8.622 1.00 96.69 115 LEU A N 1
ATOM 894 C CA . LEU A 1 115 ? -11.906 5.485 8.477 1.00 96.69 115 LEU A CA 1
ATOM 895 C C . LEU A 1 115 ? -10.419 5.770 8.249 1.00 96.69 115 LEU A C 1
ATOM 897 O O . LEU A 1 115 ? -10.070 6.611 7.424 1.00 96.69 115 LEU A O 1
ATOM 901 N N . ALA A 1 116 ? -9.554 5.017 8.924 1.00 97.06 116 ALA A N 1
ATOM 902 C CA . ALA A 1 116 ? -8.108 5.060 8.744 1.00 97.06 116 ALA A CA 1
ATOM 903 C C . ALA A 1 116 ? -7.540 3.676 8.399 1.00 97.06 116 ALA A C 1
ATOM 905 O O . ALA A 1 116 ? -7.869 2.679 9.044 1.00 97.06 116 ALA A O 1
ATOM 906 N N . LEU A 1 117 ? -6.653 3.628 7.404 1.00 97.12 117 LEU A N 1
ATOM 907 C CA . LEU A 1 117 ? -5.823 2.464 7.091 1.00 97.12 117 LEU A CA 1
ATOM 908 C C . LEU A 1 117 ? -4.478 2.604 7.811 1.00 97.12 117 LEU A C 1
ATOM 910 O O . LEU A 1 117 ? -3.748 3.561 7.568 1.00 97.12 117 LEU A O 1
ATOM 914 N N . VAL A 1 118 ? -4.142 1.649 8.677 1.00 97.56 118 VAL A N 1
ATOM 915 C CA . VAL A 1 118 ? -2.886 1.644 9.443 1.00 97.56 118 VAL A CA 1
ATOM 916 C C . VAL A 1 118 ? -1.976 0.531 8.930 1.00 97.56 118 VAL A C 1
ATOM 918 O O . VAL A 1 118 ? -2.330 -0.646 9.002 1.00 97.56 118 VAL A O 1
ATOM 921 N N . SER A 1 119 ? -0.802 0.912 8.419 1.00 96.38 119 SER A N 1
ATOM 922 C CA . SER A 1 119 ? 0.184 0.020 7.790 1.00 96.38 119 SER A CA 1
ATOM 923 C C . SER A 1 119 ? 1.619 0.314 8.260 1.00 96.38 119 SER A C 1
ATOM 925 O O . SER A 1 119 ? 2.526 0.530 7.459 1.00 96.38 119 SER A O 1
ATOM 927 N N . ILE A 1 120 ? 1.814 0.369 9.578 1.00 95.44 120 ILE A N 1
ATOM 928 C CA . ILE A 1 120 ? 3.117 0.585 10.243 1.00 95.44 120 ILE A CA 1
ATOM 929 C C . ILE A 1 120 ? 3.620 -0.712 10.907 1.00 95.44 120 ILE A C 1
ATOM 931 O O . ILE A 1 120 ? 2.835 -1.651 11.029 1.00 95.44 120 ILE A O 1
ATOM 935 N N . PRO A 1 121 ? 4.879 -0.815 11.379 1.00 94.56 121 PRO A N 1
ATOM 936 C CA . PRO A 1 121 ? 5.331 -2.012 12.095 1.00 94.56 121 PRO A CA 1
ATOM 937 C C . PRO A 1 121 ? 4.456 -2.320 13.322 1.00 94.56 121 PRO A C 1
ATOM 939 O O . PRO A 1 121 ? 4.209 -1.426 14.137 1.00 94.56 121 PRO A O 1
ATOM 942 N N . GLY A 1 122 ? 4.034 -3.581 13.489 1.00 94.50 122 GLY A N 1
ATOM 943 C CA . GLY A 1 122 ? 3.018 -3.984 14.474 1.00 94.50 122 GLY A CA 1
ATOM 944 C C . GLY A 1 122 ? 3.279 -3.554 15.913 1.00 94.50 122 GLY A C 1
ATOM 945 O O . GLY A 1 122 ? 2.359 -3.126 16.608 1.00 94.50 122 GLY A O 1
ATOM 946 N N . ARG A 1 123 ? 4.549 -3.541 16.335 1.00 94.00 123 ARG A N 1
ATOM 947 C CA . ARG A 1 123 ? 4.963 -3.082 17.674 1.00 94.00 123 ARG A CA 1
ATOM 948 C C . ARG A 1 123 ? 4.586 -1.628 18.003 1.00 94.00 123 ARG A C 1
ATOM 950 O O . ARG A 1 123 ? 4.602 -1.261 19.170 1.00 94.00 123 ARG A O 1
ATOM 957 N N . TYR A 1 124 ? 4.284 -0.805 16.997 1.00 95.56 124 TYR A N 1
ATOM 958 C CA . TYR A 1 124 ? 3.860 0.592 17.162 1.00 95.56 124 TYR A CA 1
ATOM 959 C C . TYR A 1 124 ? 2.369 0.807 16.873 1.00 95.56 124 TYR A C 1
ATOM 961 O O . TYR A 1 124 ? 1.855 1.903 17.093 1.00 95.56 124 TYR A O 1
ATOM 969 N N . ALA A 1 125 ? 1.660 -0.217 16.382 1.00 97.62 125 ALA A N 1
ATOM 970 C CA . ALA A 1 125 ? 0.275 -0.090 15.938 1.00 97.62 125 ALA A CA 1
ATOM 971 C C . ALA A 1 125 ? -0.651 0.390 17.059 1.00 97.62 125 ALA A C 1
ATOM 973 O O . ALA A 1 125 ? -1.485 1.261 16.824 1.00 97.62 125 ALA A O 1
ATOM 974 N N . ARG A 1 126 ? -0.469 -0.128 18.282 1.00 98.00 126 ARG A N 1
ATOM 975 C CA . ARG A 1 126 ? -1.331 0.190 19.426 1.00 98.00 126 ARG A CA 1
ATOM 976 C C . ARG A 1 126 ? -1.467 1.691 19.660 1.00 98.00 126 ARG A C 1
ATOM 978 O O . ARG A 1 126 ? -2.582 2.189 19.771 1.00 98.00 126 ARG A O 1
ATOM 985 N N . GLU A 1 127 ? -0.350 2.410 19.733 1.00 97.38 127 GLU A N 1
ATOM 986 C CA . GLU A 1 127 ? -0.358 3.844 20.038 1.00 97.38 127 GLU A CA 1
ATOM 987 C C . GLU A 1 127 ? -1.132 4.639 18.978 1.00 97.38 127 GLU A C 1
ATOM 989 O O . GLU A 1 127 ? -1.962 5.483 19.308 1.00 97.38 127 GLU A O 1
ATOM 994 N N . VAL A 1 128 ? -0.912 4.322 17.701 1.00 97.88 128 VAL A N 1
ATOM 995 C CA . VAL A 1 128 ? -1.561 5.003 16.574 1.00 97.88 128 VAL A CA 1
ATOM 996 C C . VAL A 1 128 ? -3.051 4.672 16.494 1.00 97.88 128 VAL A C 1
ATOM 998 O O . VAL A 1 128 ? -3.880 5.568 16.339 1.00 97.88 128 VAL A O 1
ATOM 1001 N N . VAL A 1 129 ? -3.409 3.395 16.639 1.00 98.38 129 VAL A N 1
ATOM 1002 C CA . VAL A 1 129 ? -4.802 2.935 16.572 1.00 98.38 129 VAL A CA 1
ATOM 1003 C C . VAL A 1 129 ? -5.627 3.512 17.716 1.00 98.38 129 VAL A C 1
ATOM 1005 O O . VAL A 1 129 ? -6.747 3.958 17.482 1.00 98.38 129 VAL A O 1
ATOM 1008 N N . MET A 1 130 ? -5.085 3.565 18.934 1.00 98.31 130 MET A N 1
ATOM 1009 C CA . MET A 1 130 ? -5.807 4.151 20.065 1.00 98.31 130 MET A CA 1
ATOM 1010 C C . MET A 1 130 ? -6.116 5.634 19.840 1.00 98.31 130 MET A C 1
ATOM 1012 O O . MET A 1 130 ? -7.260 6.030 20.049 1.00 98.31 130 MET A O 1
ATOM 1016 N N . LYS A 1 131 ? -5.169 6.428 19.315 1.00 97.19 131 LYS A N 1
ATOM 1017 C CA . LYS A 1 131 ? -5.419 7.842 18.966 1.00 97.19 131 LYS A CA 1
ATOM 1018 C C . LYS A 1 131 ? -6.559 8.001 17.954 1.00 97.19 131 LYS A C 1
ATOM 1020 O O . LYS A 1 131 ? -7.402 8.883 18.101 1.00 97.19 131 LYS A O 1
ATOM 1025 N N . LEU A 1 132 ? -6.614 7.132 16.943 1.00 98.25 132 LEU A N 1
ATOM 1026 C CA . LEU A 1 132 ? -7.682 7.131 15.937 1.00 98.25 132 LEU A CA 1
ATOM 1027 C C . LEU A 1 132 ? -9.044 6.781 16.553 1.00 98.25 132 LEU A C 1
ATOM 1029 O O . LEU A 1 132 ? -10.023 7.501 16.349 1.00 98.25 132 LEU A O 1
ATOM 1033 N N . LEU A 1 133 ? -9.098 5.715 17.357 1.00 98.19 133 LEU A N 1
ATOM 1034 C CA . LEU A 1 133 ? -10.325 5.281 18.028 1.00 98.19 133 LEU A CA 1
ATOM 1035 C C . LEU A 1 133 ? -10.832 6.329 19.031 1.00 98.19 133 LEU A C 1
ATOM 1037 O O . LEU A 1 133 ? -12.034 6.577 19.109 1.00 98.19 133 LEU A O 1
ATOM 1041 N N . GLU A 1 134 ? -9.936 6.989 19.766 1.00 96.75 134 GLU A N 1
ATOM 1042 C CA . GLU A 1 134 ? -10.269 8.092 20.680 1.00 96.75 134 GLU A CA 1
ATOM 1043 C C . GLU A 1 134 ? -10.890 9.295 19.955 1.00 96.75 134 GLU A C 1
ATOM 1045 O O . GLU A 1 134 ? -11.691 10.025 20.542 1.00 96.75 134 GLU A O 1
ATOM 1050 N N . ARG A 1 135 ? -10.574 9.480 18.668 1.00 96.25 135 ARG A N 1
ATOM 1051 C CA . ARG A 1 135 ? -11.183 10.494 17.795 1.00 96.25 135 ARG A CA 1
ATOM 1052 C C . ARG A 1 135 ? -12.428 10.013 17.049 1.00 96.25 135 ARG A C 1
ATOM 1054 O O . ARG A 1 135 ? -12.966 10.769 16.248 1.00 96.25 135 ARG A O 1
ATOM 1061 N N . GLY A 1 136 ? -12.922 8.806 17.329 1.00 97.00 136 GLY A N 1
ATOM 1062 C CA . GLY A 1 136 ? -14.134 8.280 16.695 1.00 97.00 136 GLY A CA 1
ATOM 1063 C C . GLY A 1 136 ? -13.918 7.739 15.280 1.00 97.00 136 GLY A C 1
ATOM 1064 O O . GLY A 1 136 ? -14.885 7.593 14.537 1.00 97.00 136 GLY A O 1
ATOM 1065 N N . VAL A 1 137 ? -12.673 7.456 14.891 1.00 98.25 137 VAL A N 1
ATOM 1066 C CA . VAL A 1 137 ? -12.323 6.984 13.546 1.00 98.25 137 VAL A CA 1
ATOM 1067 C C . VAL A 1 137 ? -12.308 5.452 13.528 1.00 98.25 137 VAL A C 1
ATOM 1069 O O . VAL A 1 137 ? -11.646 4.826 14.356 1.00 98.25 137 VAL A O 1
ATOM 1072 N N . HIS A 1 138 ? -13.027 4.828 12.588 1.00 98.38 138 HIS A N 1
ATOM 1073 C CA . HIS A 1 138 ? -12.928 3.386 12.340 1.00 98.38 138 HIS A CA 1
ATOM 1074 C C . HIS A 1 138 ? -11.522 3.040 11.836 1.00 98.38 138 HIS A C 1
ATOM 1076 O O . HIS A 1 138 ? -10.877 3.839 11.163 1.00 98.38 138 HIS A O 1
ATOM 1082 N N . VAL A 1 139 ? -11.039 1.832 12.108 1.00 98.44 139 VAL A N 1
ATOM 1083 C CA . VAL A 1 139 ? -9.671 1.447 11.750 1.00 98.44 139 VAL A CA 1
ATOM 1084 C C . VAL A 1 139 ? -9.663 0.161 10.938 1.00 98.44 139 VAL A C 1
ATOM 1086 O O . VAL A 1 139 ? -10.276 -0.840 11.304 1.00 98.44 139 VAL A O 1
ATOM 1089 N N . HIS A 1 140 ? -8.915 0.190 9.843 1.00 98.25 140 HIS A N 1
ATOM 1090 C CA . HIS A 1 140 ? -8.472 -0.977 9.104 1.00 98.25 140 HIS A CA 1
ATOM 1091 C C . HIS A 1 140 ? -6.976 -1.178 9.359 1.00 98.25 140 HIS A C 1
ATOM 1093 O O . HIS A 1 140 ? -6.138 -0.416 8.879 1.00 98.25 140 HIS A O 1
ATOM 1099 N N . LEU A 1 141 ? -6.636 -2.192 10.143 1.00 98.12 141 LEU A N 1
ATOM 1100 C CA . LEU A 1 141 ? -5.282 -2.493 10.579 1.00 98.12 141 LEU A CA 1
ATOM 1101 C C . LEU A 1 141 ? -4.660 -3.539 9.651 1.00 98.12 141 LEU A C 1
ATOM 1103 O O . LEU A 1 141 ? -4.891 -4.739 9.791 1.00 98.12 141 LEU A O 1
ATOM 1107 N N . PHE A 1 142 ? -3.880 -3.049 8.689 1.00 97.44 142 PHE A N 1
ATOM 1108 C CA . PHE A 1 142 ? -3.120 -3.876 7.753 1.00 97.44 142 PHE A CA 1
ATOM 1109 C C . PHE A 1 142 ? -1.847 -4.446 8.393 1.00 97.44 142 PHE A C 1
ATOM 1111 O O . PHE A 1 142 ? -1.412 -5.529 8.022 1.00 97.44 142 PHE A O 1
ATOM 1118 N N . SER A 1 143 ? -1.264 -3.721 9.353 1.00 95.50 143 SER A N 1
ATOM 1119 C CA . SER A 1 143 ? -0.048 -4.109 10.073 1.00 95.50 143 SER A CA 1
ATOM 1120 C C . SER A 1 143 ? -0.051 -5.565 10.545 1.00 95.50 143 SER A C 1
ATOM 1122 O O . SER A 1 143 ? -1.035 -6.033 11.122 1.00 95.50 143 SER A O 1
ATOM 1124 N N . ASP A 1 144 ? 1.083 -6.232 10.349 1.00 94.69 144 ASP A N 1
ATOM 1125 C CA . ASP A 1 144 ? 1.376 -7.568 10.860 1.00 94.69 144 ASP A CA 1
ATOM 1126 C C . ASP A 1 144 ? 2.084 -7.510 12.223 1.00 94.69 144 ASP A C 1
ATOM 1128 O O . ASP A 1 144 ? 2.464 -6.431 12.692 1.00 94.69 144 ASP A O 1
ATOM 1132 N N . HIS A 1 145 ? 2.249 -8.665 12.878 1.00 94.88 145 HIS A N 1
ATOM 1133 C CA . HIS A 1 145 ? 3.006 -8.802 14.135 1.00 94.88 145 HIS A CA 1
ATOM 1134 C C . HIS A 1 145 ? 2.562 -7.848 15.263 1.00 94.88 145 HIS A C 1
ATOM 1136 O O . HIS A 1 145 ? 3.380 -7.353 16.048 1.00 94.88 145 HIS A O 1
ATOM 1142 N N . VAL A 1 146 ? 1.262 -7.565 15.350 1.00 97.94 146 VAL A N 1
ATOM 1143 C CA . VAL A 1 146 ? 0.675 -6.843 16.485 1.00 97.94 146 VAL A CA 1
ATOM 1144 C C . VAL A 1 146 ? 0.494 -7.833 17.644 1.00 97.94 146 VAL A C 1
ATOM 1146 O O . VAL A 1 146 ? -0.062 -8.908 17.419 1.00 97.94 146 VAL A O 1
ATOM 1149 N N . PRO A 1 147 ? 0.944 -7.519 18.875 1.00 97.44 147 PRO A N 1
ATOM 1150 C CA . PRO A 1 147 ? 0.723 -8.391 20.027 1.00 97.44 147 PRO A CA 1
ATOM 1151 C C . PRO A 1 147 ? -0.765 -8.696 20.239 1.00 97.44 147 PRO A C 1
ATOM 1153 O O . PRO A 1 147 ? -1.614 -7.806 20.137 1.00 97.44 147 PRO A O 1
ATOM 1156 N N . ILE A 1 148 ? -1.091 -9.945 20.574 1.00 97.31 148 ILE A N 1
ATOM 1157 C CA . ILE A 1 148 ? -2.485 -10.389 20.722 1.00 97.31 148 ILE A CA 1
ATOM 1158 C C . ILE A 1 148 ? -3.211 -9.638 21.846 1.00 97.31 148 ILE A C 1
ATOM 1160 O O . ILE A 1 148 ? -4.399 -9.335 21.746 1.00 97.31 148 ILE A O 1
ATOM 1164 N N . GLU A 1 149 ? -2.494 -9.274 22.909 1.00 97.81 149 GLU A N 1
ATOM 1165 C CA . GLU A 1 149 ? -3.028 -8.487 24.018 1.00 97.81 149 GLU A CA 1
ATOM 1166 C C . GLU A 1 149 ? -3.434 -7.080 23.562 1.00 97.81 149 GLU A C 1
ATOM 1168 O O . GLU A 1 149 ? -4.456 -6.549 24.011 1.00 97.81 149 GLU A O 1
ATOM 1173 N N . ASP A 1 150 ? -2.668 -6.495 22.638 1.00 98.19 150 ASP A N 1
ATOM 1174 C CA . ASP A 1 150 ? -2.967 -5.194 22.052 1.00 98.19 150 ASP A CA 1
ATOM 1175 C C . ASP A 1 150 ? -4.169 -5.279 21.120 1.00 98.19 150 ASP A C 1
ATOM 1177 O O . ASP A 1 150 ? -5.075 -4.454 21.234 1.00 98.19 150 ASP A O 1
ATOM 1181 N N . GLU A 1 151 ? -4.235 -6.294 20.256 1.00 98.19 151 GLU A N 1
ATOM 1182 C CA . GLU A 1 151 ? -5.411 -6.543 19.418 1.00 98.19 151 GLU A CA 1
ATOM 1183 C C . GLU A 1 151 ? -6.688 -6.625 20.265 1.00 98.19 151 GLU A C 1
ATOM 1185 O O . GLU A 1 151 ? -7.664 -5.915 19.998 1.00 98.19 151 GLU A O 1
ATOM 1190 N N . VAL A 1 152 ? -6.682 -7.468 21.303 1.00 98.38 152 VAL A N 1
ATOM 1191 C CA . VAL A 1 152 ? -7.845 -7.666 22.176 1.00 98.38 152 VAL A CA 1
ATOM 1192 C C . VAL A 1 152 ? -8.230 -6.361 22.869 1.00 98.38 152 VAL A C 1
ATOM 1194 O O . VAL A 1 152 ? -9.414 -6.017 22.906 1.00 98.38 152 VAL A O 1
ATOM 1197 N N . ALA A 1 153 ? -7.256 -5.620 23.404 1.00 98.38 153 ALA A N 1
ATOM 1198 C CA . ALA A 1 153 ? -7.510 -4.351 24.080 1.00 98.38 153 ALA A CA 1
ATOM 1199 C C . ALA A 1 153 ? -8.118 -3.304 23.133 1.00 98.38 153 ALA A C 1
ATOM 1201 O O . ALA A 1 153 ? -9.128 -2.685 23.470 1.00 98.38 153 ALA A O 1
ATOM 1202 N N . MET A 1 154 ? -7.549 -3.143 21.936 1.00 98.50 154 MET A N 1
ATOM 1203 C CA . MET A 1 154 ? -8.028 -2.175 20.949 1.00 98.50 154 MET A CA 1
ATOM 1204 C C . MET A 1 154 ? -9.414 -2.545 20.408 1.00 98.50 154 MET A C 1
ATOM 1206 O O . MET A 1 154 ? -10.267 -1.669 20.274 1.00 98.50 154 MET A O 1
ATOM 1210 N N . LYS A 1 155 ? -9.688 -3.833 20.146 1.00 98.62 155 LYS A N 1
ATOM 1211 C CA . LYS A 1 155 ? -11.011 -4.287 19.678 1.00 98.62 155 LYS A CA 1
ATOM 1212 C C . LYS A 1 155 ? -12.091 -4.096 20.734 1.00 98.62 155 LYS A C 1
ATOM 1214 O O . LYS A 1 155 ? -13.194 -3.677 20.394 1.00 98.62 155 LYS A O 1
ATOM 1219 N N . ARG A 1 156 ? -11.780 -4.369 22.006 1.00 98.62 156 ARG A N 1
ATOM 1220 C CA . ARG A 1 156 ? -12.701 -4.095 23.120 1.00 98.62 156 ARG A CA 1
ATOM 1221 C C . ARG A 1 156 ? -13.011 -2.607 23.218 1.00 98.62 156 ARG A C 1
ATOM 1223 O O . ARG A 1 156 ? -14.183 -2.250 23.255 1.00 98.62 156 ARG A O 1
ATOM 1230 N N . TYR A 1 157 ? -11.986 -1.758 23.166 1.00 98.62 157 TYR A N 1
ATOM 1231 C CA . TYR A 1 157 ? -12.175 -0.309 23.167 1.00 98.62 157 TYR A CA 1
ATOM 1232 C C . TYR A 1 157 ? -13.040 0.152 21.984 1.00 98.62 157 TYR A C 1
ATOM 1234 O O . TYR A 1 157 ? -14.013 0.877 22.177 1.00 98.62 157 TYR A O 1
ATOM 1242 N N . ALA A 1 158 ? -12.731 -0.301 20.764 1.00 98.69 158 ALA A N 1
ATOM 1243 C CA . ALA A 1 158 ? -13.509 0.029 19.572 1.00 98.69 158 ALA A CA 1
ATOM 1244 C C . ALA A 1 158 ? -14.980 -0.384 19.735 1.00 98.69 158 ALA A C 1
ATOM 1246 O O . ALA A 1 158 ? -15.870 0.434 19.514 1.00 98.69 158 ALA A O 1
ATOM 1247 N N . TYR A 1 159 ? -15.233 -1.609 20.206 1.00 98.50 159 TYR A N 1
ATOM 1248 C CA . TYR A 1 159 ? -16.581 -2.116 20.463 1.00 98.50 159 TYR A CA 1
ATOM 1249 C C . TYR A 1 159 ? -17.346 -1.258 21.480 1.00 98.50 159 TYR A C 1
ATOM 1251 O O . TYR A 1 159 ? -18.480 -0.862 21.219 1.00 98.50 159 TYR A O 1
ATOM 1259 N N . GLU A 1 160 ? -16.719 -0.908 22.606 1.00 98.44 160 GLU A N 1
ATOM 1260 C CA . GLU A 1 160 ? -17.316 -0.043 23.636 1.00 98.44 160 GLU A CA 1
ATOM 1261 C C . GLU A 1 160 ? -17.668 1.357 23.110 1.00 98.44 160 GLU A C 1
ATOM 1263 O O . GLU A 1 160 ? -18.595 1.996 23.610 1.00 98.44 160 GLU A O 1
ATOM 1268 N N . LYS A 1 161 ? -16.950 1.835 22.089 1.00 98.12 161 LYS A N 1
ATOM 1269 C CA . LYS A 1 161 ? -17.198 3.122 21.425 1.00 98.12 161 LYS A CA 1
ATOM 1270 C C . LYS A 1 161 ? -18.120 3.030 20.208 1.00 98.12 161 LYS A C 1
ATOM 1272 O O . LYS A 1 161 ? -18.380 4.055 19.586 1.00 98.12 161 LYS A O 1
ATOM 1277 N N . GLY A 1 162 ? -18.622 1.841 19.863 1.00 98.25 162 GLY A N 1
ATOM 1278 C CA . GLY A 1 162 ? -19.424 1.636 18.652 1.00 98.25 162 GLY A CA 1
ATOM 1279 C C . GLY A 1 162 ? -18.624 1.796 17.354 1.00 98.25 162 GLY A C 1
ATOM 1280 O O . GLY A 1 162 ? -19.192 2.088 16.305 1.00 98.25 162 GLY A O 1
ATOM 1281 N N . LEU A 1 163 ? -17.304 1.625 17.426 1.00 98.56 163 LEU A N 1
ATOM 1282 C CA . LEU A 1 163 ? -16.379 1.694 16.304 1.00 98.56 163 LEU A CA 1
ATOM 1283 C C . LEU A 1 163 ? -16.032 0.294 15.793 1.00 98.56 163 LEU A C 1
ATOM 1285 O O . LEU A 1 163 ? -16.255 -0.727 16.442 1.00 98.56 163 LEU A O 1
ATOM 1289 N N . LEU A 1 164 ? -15.434 0.268 14.606 1.00 98.00 164 LEU A N 1
ATOM 1290 C CA . LEU A 1 164 ? -14.994 -0.947 13.933 1.00 98.00 164 LEU A CA 1
ATOM 1291 C C . LEU A 1 164 ? -13.471 -0.920 13.859 1.00 98.00 164 LEU A C 1
ATOM 1293 O O . LEU A 1 164 ? -12.902 0.050 13.362 1.00 98.00 164 LEU A O 1
ATOM 1297 N N . LEU A 1 165 ? -12.840 -1.994 14.326 1.00 98.31 165 LEU A N 1
ATOM 1298 C CA . LEU A 1 165 ? -11.420 -2.268 14.143 1.00 98.31 165 LEU A CA 1
ATOM 1299 C C . LEU A 1 165 ? -11.280 -3.588 13.375 1.00 98.31 165 LEU A C 1
ATOM 1301 O O . LEU A 1 165 ? -11.485 -4.667 13.935 1.00 98.31 165 LEU A O 1
ATOM 1305 N N . MET A 1 166 ? -10.972 -3.491 12.082 1.00 97.38 166 MET A N 1
ATOM 1306 C CA . MET A 1 166 ? -10.684 -4.628 11.201 1.00 97.38 166 MET A CA 1
ATOM 1307 C C . MET A 1 166 ? -9.192 -4.941 11.268 1.00 97.38 166 MET A C 1
ATOM 1309 O O . MET A 1 166 ? -8.388 -4.024 11.179 1.00 97.38 166 MET A O 1
ATOM 1313 N N . GLY A 1 167 ? -8.816 -6.210 11.392 1.00 94.88 167 GLY A N 1
ATOM 1314 C CA . GLY A 1 167 ? -7.418 -6.631 11.531 1.00 94.88 167 GLY A CA 1
ATOM 1315 C C . GLY A 1 167 ? -7.033 -6.996 12.972 1.00 94.88 167 GLY A C 1
ATOM 1316 O O . GLY A 1 167 ? -7.944 -7.199 13.783 1.00 94.88 167 GLY A O 1
ATOM 1317 N N . PRO A 1 168 ? -5.732 -7.101 13.313 1.00 96.75 168 PRO A N 1
ATOM 1318 C CA . PRO A 1 168 ? -4.550 -6.888 12.463 1.00 96.75 168 PRO A CA 1
ATOM 1319 C C . PRO A 1 168 ? -4.476 -7.863 11.281 1.00 96.75 168 PRO A C 1
ATOM 1321 O O . PRO A 1 168 ? -5.312 -8.757 11.164 1.00 96.75 168 PRO A O 1
ATOM 1324 N N . GLU A 1 169 ? -3.505 -7.663 10.386 1.00 94.25 169 GLU A N 1
ATOM 1325 C CA . GLU A 1 169 ? -3.317 -8.489 9.178 1.00 94.25 169 GLU A CA 1
ATOM 1326 C C . GLU A 1 169 ? -4.547 -8.518 8.249 1.00 94.25 169 GLU A C 1
ATOM 1328 O O . GLU A 1 169 ? -4.729 -9.430 7.437 1.00 94.25 169 GLU A O 1
ATOM 1333 N N . ALA A 1 170 ? -5.404 -7.493 8.320 1.00 93.25 170 ALA A N 1
ATOM 1334 C CA . ALA A 1 170 ? -6.485 -7.324 7.359 1.00 93.25 170 ALA A CA 1
ATOM 1335 C C . ALA A 1 170 ? -5.882 -6.903 6.011 1.00 93.25 170 ALA A C 1
ATOM 1337 O O . ALA A 1 170 ? -5.626 -5.727 5.773 1.00 93.25 170 ALA A O 1
ATOM 1338 N N . GLY A 1 171 ? -5.617 -7.874 5.134 1.00 91.56 171 GLY A N 1
ATOM 1339 C CA . GLY A 1 171 ? -4.964 -7.628 3.844 1.00 91.56 171 GLY A CA 1
ATOM 1340 C C . GLY A 1 171 ? -5.867 -7.003 2.774 1.00 91.56 171 GLY A C 1
ATOM 1341 O O . GLY A 1 171 ? -5.375 -6.300 1.891 1.00 91.56 171 GLY A O 1
ATOM 1342 N N . THR A 1 172 ? -7.179 -7.237 2.859 1.00 93.38 172 THR A N 1
ATOM 1343 C CA . THR A 1 172 ? -8.146 -6.916 1.801 1.00 93.38 172 THR A CA 1
ATOM 1344 C C . THR A 1 172 ? -9.491 -6.523 2.389 1.00 93.38 172 THR A C 1
ATOM 1346 O O . THR A 1 172 ? -10.083 -7.303 3.133 1.00 93.38 172 THR A O 1
ATOM 1349 N N . SER A 1 173 ? -10.021 -5.369 1.975 1.00 94.81 173 SER A N 1
ATOM 1350 C CA . SER A 1 173 ? -11.413 -4.984 2.226 1.00 94.81 173 SER A CA 1
ATOM 1351 C C . SER A 1 173 ? -12.003 -4.199 1.052 1.00 94.81 173 SER A C 1
ATOM 1353 O O . SER A 1 173 ? -11.297 -3.476 0.350 1.00 94.81 173 SER A O 1
ATOM 1355 N N . ILE A 1 174 ? -13.321 -4.308 0.856 1.00 95.06 174 ILE A N 1
ATOM 1356 C CA . ILE A 1 174 ? -14.091 -3.434 -0.040 1.00 95.06 174 ILE A CA 1
ATOM 1357 C C . ILE A 1 174 ? -15.283 -2.887 0.745 1.00 95.06 174 ILE A C 1
ATOM 1359 O O . ILE A 1 174 ? -16.221 -3.623 1.043 1.00 95.06 174 ILE A O 1
ATOM 1363 N N . ILE A 1 175 ? -15.259 -1.596 1.082 1.00 93.50 175 ILE A N 1
ATOM 1364 C CA . ILE A 1 175 ? -16.307 -0.941 1.882 1.00 93.50 175 ILE A CA 1
ATOM 1365 C C . ILE A 1 175 ? -16.989 0.114 1.023 1.00 93.50 175 ILE A C 1
ATOM 1367 O O . ILE A 1 175 ? -16.338 0.981 0.452 1.00 93.50 175 ILE A O 1
ATOM 1371 N N . GLY A 1 176 ? -18.312 0.023 0.871 1.00 89.69 176 GLY A N 1
ATOM 1372 C CA . GLY A 1 176 ? -19.056 0.977 0.041 1.00 89.69 176 GLY A CA 1
ATOM 1373 C C . GLY A 1 176 ? -18.617 0.991 -1.430 1.00 89.69 176 GLY A C 1
ATOM 1374 O O . GLY A 1 176 ? -18.855 1.974 -2.128 1.00 89.69 176 GLY A O 1
ATOM 1375 N N . GLY A 1 177 ? -18.004 -0.095 -1.921 1.00 90.44 177 GLY A N 1
ATOM 1376 C CA . GLY A 1 177 ? -17.412 -0.182 -3.262 1.00 90.44 177 GLY A CA 1
ATOM 1377 C C . GLY A 1 177 ? -16.003 0.412 -3.385 1.00 90.44 177 GLY A C 1
ATOM 1378 O O . GLY A 1 177 ? -15.473 0.439 -4.490 1.00 90.44 177 GLY A O 1
ATOM 1379 N N . VAL A 1 178 ? -15.401 0.869 -2.284 1.00 91.06 178 VAL A N 1
ATOM 1380 C CA . VAL A 1 178 ? -14.033 1.397 -2.238 1.00 91.06 178 VAL A CA 1
ATOM 1381 C C . VAL A 1 178 ? -13.080 0.304 -1.769 1.00 91.06 178 VAL A C 1
ATOM 1383 O O . VAL A 1 178 ? -13.308 -0.319 -0.732 1.00 91.06 178 VAL A O 1
ATOM 1386 N N . ALA A 1 179 ? -12.019 0.078 -2.539 1.00 92.06 179 ALA A N 1
ATOM 1387 C CA . ALA A 1 179 ? -10.920 -0.813 -2.188 1.00 92.06 179 ALA A CA 1
ATOM 1388 C C . ALA A 1 179 ? -10.097 -0.235 -1.027 1.00 92.06 179 ALA A C 1
ATOM 1390 O O . ALA A 1 179 ? -9.689 0.925 -1.073 1.00 92.06 179 ALA A O 1
ATOM 1391 N N . ILE A 1 180 ? -9.834 -1.049 -0.005 1.00 93.06 180 ILE A N 1
ATOM 1392 C CA . ILE A 1 180 ? -8.972 -0.712 1.132 1.00 93.06 180 ILE A CA 1
ATOM 1393 C C . ILE A 1 180 ? -7.890 -1.785 1.246 1.00 93.06 180 ILE A C 1
ATOM 1395 O O . ILE A 1 180 ? -8.189 -2.981 1.190 1.00 93.06 180 ILE A O 1
ATOM 1399 N N . ALA A 1 181 ? -6.641 -1.342 1.421 1.00 91.44 181 ALA A N 1
ATOM 1400 C CA . ALA A 1 181 ? -5.443 -2.170 1.280 1.00 91.44 181 ALA A CA 1
ATOM 1401 C C . ALA A 1 181 ? -5.387 -2.836 -0.111 1.00 91.44 181 ALA A C 1
ATOM 1403 O O . ALA A 1 181 ? -5.601 -2.160 -1.119 1.00 91.44 181 ALA A O 1
ATOM 1404 N N . PHE A 1 182 ? -5.087 -4.132 -0.196 1.00 90.38 182 PHE A N 1
ATOM 1405 C CA . PHE A 1 182 ? -5.025 -4.838 -1.473 1.00 90.38 182 PHE A CA 1
ATOM 1406 C C . PHE A 1 182 ? -6.394 -5.408 -1.822 1.00 90.38 182 PHE A C 1
ATOM 1408 O O . PHE A 1 182 ? -6.853 -6.344 -1.175 1.00 90.38 182 PHE A O 1
ATOM 1415 N N . ALA A 1 183 ? -7.049 -4.887 -2.858 1.00 90.81 183 ALA A N 1
ATOM 1416 C CA . ALA A 1 183 ? -8.329 -5.410 -3.325 1.00 90.81 183 ALA A CA 1
ATOM 1417 C C . ALA A 1 183 ? -8.443 -5.363 -4.852 1.00 90.81 183 ALA A C 1
ATOM 1419 O O . ALA A 1 183 ? -7.773 -4.583 -5.525 1.00 90.81 183 ALA A O 1
ATOM 1420 N N . ASN A 1 184 ? -9.327 -6.202 -5.389 1.00 88.50 184 ASN A N 1
ATOM 1421 C CA . ASN A 1 184 ? -9.623 -6.260 -6.816 1.00 88.50 184 ASN A CA 1
ATOM 1422 C C . ASN A 1 184 ? -10.882 -5.454 -7.144 1.00 88.50 184 ASN A C 1
ATOM 1424 O O . ASN A 1 184 ? -11.801 -5.356 -6.330 1.00 88.50 184 ASN A O 1
ATOM 1428 N N . ALA A 1 185 ? -10.960 -4.938 -8.370 1.00 88.56 185 ALA A N 1
ATOM 1429 C CA . ALA A 1 185 ? -12.201 -4.380 -8.886 1.00 88.56 185 ALA A CA 1
ATOM 1430 C C . ALA A 1 185 ? -13.245 -5.498 -9.047 1.00 88.56 185 ALA A C 1
ATOM 1432 O O . ALA A 1 185 ? -13.038 -6.457 -9.792 1.00 88.56 185 ALA A O 1
ATOM 1433 N N . VAL A 1 186 ? -14.376 -5.367 -8.356 1.00 91.69 186 VAL A N 1
ATOM 1434 C CA . VAL A 1 186 ? -15.496 -6.318 -8.406 1.00 91.69 186 VAL A CA 1
ATOM 1435 C C . VAL A 1 186 ? -16.767 -5.625 -8.895 1.00 91.69 186 VAL A C 1
ATOM 1437 O O . VAL A 1 186 ? -16.922 -4.409 -8.770 1.00 91.69 186 VAL A O 1
ATOM 1440 N N . ARG A 1 187 ? -17.701 -6.393 -9.470 1.00 93.31 187 ARG A N 1
ATOM 1441 C CA . ARG A 1 187 ? -19.014 -5.861 -9.870 1.00 93.31 187 ARG A CA 1
ATOM 1442 C C . ARG A 1 187 ? -19.837 -5.529 -8.627 1.00 93.31 187 ARG A C 1
ATOM 1444 O O . ARG A 1 187 ? -19.811 -6.278 -7.659 1.00 93.31 187 ARG A O 1
ATOM 1451 N N . ARG A 1 188 ? -20.622 -4.447 -8.677 1.00 93.62 188 ARG A N 1
ATOM 1452 C CA . ARG A 1 188 ? -21.612 -4.178 -7.624 1.00 93.62 188 ARG A CA 1
ATOM 1453 C C . ARG A 1 188 ? -22.771 -5.163 -7.746 1.00 93.62 188 ARG A C 1
ATOM 1455 O O . ARG A 1 188 ? -23.273 -5.392 -8.846 1.00 93.62 188 ARG A O 1
ATOM 1462 N N . GLY A 1 189 ? -23.201 -5.702 -6.615 1.00 92.94 189 GLY A N 1
ATOM 1463 C CA . GLY A 1 189 ? -24.280 -6.675 -6.524 1.00 92.94 189 GLY A CA 1
ATOM 1464 C C . GLY A 1 189 ? -24.725 -6.861 -5.079 1.00 92.94 189 GLY A C 1
ATOM 1465 O O . GLY A 1 189 ? -24.247 -6.173 -4.179 1.00 92.94 189 GLY A O 1
ATOM 1466 N N . SER A 1 190 ? -25.661 -7.783 -4.869 1.00 93.12 190 SER A N 1
ATOM 1467 C CA . SER A 1 190 ? -26.077 -8.204 -3.528 1.00 93.12 190 SER A CA 1
ATOM 1468 C C . SER A 1 190 ? -25.047 -9.104 -2.835 1.00 93.12 190 SER A C 1
ATOM 1470 O O . SER A 1 190 ? -25.134 -9.258 -1.620 1.00 93.12 190 SER A O 1
ATOM 1472 N N . VAL A 1 191 ? -24.118 -9.690 -3.606 1.00 85.06 191 VAL A N 1
ATOM 1473 C CA . VAL A 1 191 ? -22.881 -10.385 -3.203 1.00 85.06 191 VAL A CA 1
ATOM 1474 C C . VAL A 1 191 ? -21.866 -10.221 -4.332 1.00 85.06 191 VAL A C 1
ATOM 1476 O O . VAL A 1 191 ? -22.300 -10.326 -5.505 1.00 85.06 191 VAL A O 1
#

Foldseek 3Di:
DWDKDKDKAAQQDDDPVLQVVVQVVLCVDPFWVGKDKDALDPVSQVVCVVVVFDDPVSPPHDNSMIIIMTTGDPPDPPVVSVVVSVVSSPDDPPPPDDDDPDPVVVCVVCVPAAEDEAADAQVCVLVVLVVCVVSNHAYEALHDPHDPVSVVVSCVSCVVSVHHYHDNNNQWDQDPNDTDHDDDRDDDDPD

Radius of gyration: 20.91 Å; Cα contacts (8 Å, |Δi|>4): 288; chains: 1; bounding box: 52×35×57 Å

Solvent-accessible surface area (backbone atoms only — not comparable to full-atom values): 11008 Å² total; per-residue (Å²): 119,71,46,65,45,46,50,75,37,81,71,50,84,75,58,70,67,59,40,51,50,50,32,57,56,50,45,69,38,86,36,38,73,40,55,49,58,46,52,30,31,71,69,49,48,55,50,30,48,77,73,68,37,60,41,73,62,44,69,70,40,47,58,61,14,27,31,43,20,36,34,22,43,90,84,38,57,60,68,60,51,52,51,49,51,52,49,64,72,67,47,67,81,67,85,87,68,89,84,68,98,44,69,67,60,46,49,66,72,47,72,81,64,53,68,44,81,42,79,52,68,20,87,55,40,60,68,58,50,50,57,38,46,77,70,67,25,23,37,40,26,40,21,48,80,52,55,68,70,52,50,54,51,53,43,50,52,24,51,78,69,77,43,52,60,46,53,66,55,41,56,60,42,71,58,98,86,42,71,38,81,58,60,78,95,71,80,90,66,100,114